Protein AF-A0A809RF98-F1 (afdb_monomer)

Mean predicted aligned error: 3.51 Å

Secondary structure (DSSP, 8-state):
-HHHHHHHHHHHHTTB--HHHHHHHHHHHHHHHHHHHHHHHHHHHHT--HHHHHHHHHHHHHHHHHHHHHHHHS-SPPPHHHHT----S-SS---HHHHHHHHHHHHHSTTSTT-TTHHHHSS-HHHHHHHHHTHHHHHHHHHHHHH-S---HHHHHHHHHHHHHHHHHTTHHHHHHHHHHHHHHHHHHIIIIITTEETTEES-------HHHHHHHHHHH-HHHHHHHHTHHHHHH-TTB-HHHHHHHHHHHHHHHT-

Organism: NCBI:txid2675298

Sequence (259 aa):
MQDNLRNIQSAIKEHYYTQRDAATFYLYALLMPPLIYLLLAISVHYDLAWYWIVLLIGPPLGRWAIATHELFHIPGPHPLWVRALPITFSPFNVGWDEYRAEHLGHHKHTANPQDPEWWRIGGGHLRSFLGCLFVSEGAAYHHLKANGWKLNRWWLYRNILFWSIFYLAGWEFIQFWIGLRTAYAIQDWIFNHYLHYQHKEYGTYRVTLPKWLEWISKIIYGKYTIDATLFHDIHHGNANIAVWNLKTVAQKHDAFKLQ

Nearest PDB structures (foldseek):
  7yth-assembly1_A  TM=2.231E-01  e=2.562E+00  Nostoc flagelliforme CCNUN1
  5glh-assembly1_A  TM=1.380E-01  e=8.506E-01  Homo sapiens

InterPro domains:
  IPR005804 Fatty acid desaturase domain [PF00487] (51-254)

Foldseek 3Di:
DVVVVVVLVVVQVVQFDDPVLLVVLVVLLVPLVVVLVVLLVVCLVVVDFLQVLLVRNLQSVLSNVLSLLLNLLDDDDDDPSSQLSQDQLDLQAATSVLVSVLSVQCLVQPQDPSRLLCQLADDDLVRNLVCLLCVSVSSSVSVCVVPPNDGDPSSVVSNCSLVVCCVVSPPSVVSNSSSNSNSRSVLCSLQRHVQQADPNHGDGHADDDDPVVLVVCCVRNNNQSSQCSRQVVQCSVPVRRRSVCSVVSVVVVVVVVVD

Structure (mmCIF, N/CA/C/O backbone):
data_AF-A0A809RF98-F1
#
_entry.id   AF-A0A809RF98-F1
#
loop_
_atom_site.group_PDB
_atom_site.id
_atom_site.type_symbol
_atom_site.label_atom_id
_atom_site.label_alt_id
_atom_site.label_comp_id
_atom_site.label_asym_id
_atom_site.label_entity_id
_atom_site.label_seq_id
_atom_site.pdbx_PDB_ins_code
_atom_site.Cartn_x
_atom_site.Cartn_y
_atom_site.Cartn_z
_atom_site.occupancy
_atom_site.B_iso_or_equiv
_atom_site.auth_seq_id
_atom_site.auth_comp_id
_atom_site.auth_asym_id
_atom_site.auth_atom_id
_atom_site.pdbx_PDB_model_num
ATOM 1 N N . MET A 1 1 ? -24.331 13.955 28.921 1.00 68.44 1 MET A N 1
ATOM 2 C CA . MET A 1 1 ? -23.893 12.943 27.925 1.00 68.44 1 MET A CA 1
ATOM 3 C C . MET A 1 1 ? -23.787 13.520 26.512 1.00 68.44 1 MET A C 1
ATOM 5 O O . MET A 1 1 ? -22.742 13.359 25.900 1.00 68.44 1 MET A O 1
ATOM 9 N N . GLN A 1 2 ? -24.807 14.222 25.997 1.00 76.81 2 GLN A N 1
ATOM 10 C CA . GLN A 1 2 ? -24.770 14.809 24.643 1.00 76.81 2 GLN A CA 1
ATOM 11 C C . GLN A 1 2 ? -23.677 15.880 24.450 1.00 76.81 2 GLN A C 1
ATOM 13 O O . GLN A 1 2 ? -23.015 15.871 23.414 1.00 76.81 2 GLN A O 1
ATOM 18 N N . ASP A 1 3 ? -23.417 16.733 25.446 1.00 78.88 3 ASP A N 1
ATOM 19 C CA . ASP A 1 3 ? -22.358 17.754 25.346 1.00 78.88 3 ASP A CA 1
ATOM 20 C C . ASP A 1 3 ? -20.950 17.143 25.302 1.00 78.88 3 ASP A C 1
ATOM 22 O O . ASP A 1 3 ? -20.114 17.566 24.507 1.00 78.88 3 ASP A O 1
ATOM 26 N N . ASN A 1 4 ? -20.712 16.065 26.058 1.00 76.56 4 ASN A N 1
ATOM 27 C CA . ASN A 1 4 ? -19.448 15.323 25.997 1.00 76.56 4 ASN A CA 1
ATOM 28 C C . ASN A 1 4 ? -19.228 14.698 24.612 1.00 76.56 4 ASN A C 1
ATOM 30 O O . ASN A 1 4 ? -18.126 14.779 24.076 1.00 76.56 4 ASN A O 1
ATOM 34 N N . LEU A 1 5 ? -20.274 14.135 23.995 1.00 74.69 5 LEU A N 1
ATOM 35 C CA . LEU A 1 5 ? -20.184 13.575 22.642 1.00 74.69 5 LEU A CA 1
ATOM 36 C C . LEU A 1 5 ? -19.878 14.653 21.592 1.00 74.69 5 LEU A C 1
ATOM 38 O O . LEU A 1 5 ? -19.048 14.426 20.712 1.00 74.69 5 LEU A O 1
ATOM 42 N N . ARG A 1 6 ? -20.490 15.840 21.702 1.00 79.31 6 ARG A N 1
ATOM 43 C CA . ARG A 1 6 ? -20.197 16.975 20.810 1.00 79.31 6 ARG A CA 1
ATOM 44 C C . ARG A 1 6 ? -18.757 17.464 20.957 1.00 79.31 6 ARG A C 1
ATOM 46 O O . ARG A 1 6 ? -18.088 17.679 19.948 1.00 79.31 6 ARG A O 1
ATOM 53 N N . ASN A 1 7 ? -18.264 17.574 22.189 1.00 79.12 7 ASN A N 1
ATOM 54 C CA . ASN A 1 7 ? -16.887 17.992 22.458 1.00 79.12 7 ASN A CA 1
ATOM 55 C C . ASN A 1 7 ? -15.869 16.990 21.892 1.00 79.12 7 ASN A C 1
ATOM 57 O O . ASN A 1 7 ? -14.904 17.397 21.247 1.00 79.12 7 ASN A O 1
ATOM 61 N N . ILE A 1 8 ? -16.120 15.685 22.045 1.00 77.38 8 ILE A N 1
ATOM 62 C CA . ILE A 1 8 ? -15.273 14.626 21.471 1.00 77.38 8 ILE A CA 1
ATOM 63 C C . ILE A 1 8 ? -15.266 14.704 19.940 1.00 77.38 8 ILE A C 1
ATOM 65 O O . ILE A 1 8 ? -14.202 14.664 19.325 1.00 77.38 8 ILE A O 1
ATOM 69 N N . GLN A 1 9 ? -16.431 14.871 19.309 1.00 81.88 9 GLN A N 1
ATOM 70 C CA . GLN A 1 9 ? -16.518 14.99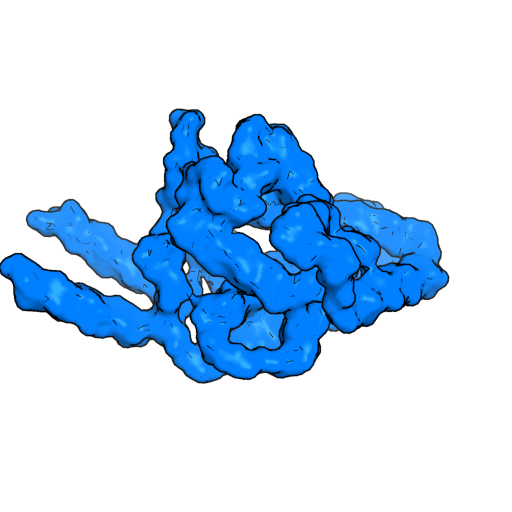7 17.851 1.00 81.88 9 GLN A CA 1
ATOM 71 C C . GLN A 1 9 ? -15.787 16.238 17.326 1.00 81.88 9 GLN A C 1
ATOM 73 O O . GLN A 1 9 ? -15.136 16.159 16.286 1.00 81.88 9 GLN A O 1
ATOM 78 N N . SER A 1 10 ? -15.870 17.370 18.030 1.00 84.31 10 SER A N 1
ATOM 79 C CA . SER A 1 10 ? -15.130 18.581 17.663 1.00 84.31 10 SER A CA 1
ATOM 80 C C . SER A 1 10 ? -13.621 18.365 17.771 1.00 84.31 10 SER A C 1
ATOM 82 O O . SER A 1 10 ? -12.898 18.649 16.821 1.00 84.31 10 SER A O 1
ATOM 84 N N . ALA A 1 11 ? -13.155 17.777 18.876 1.00 83.38 11 ALA A N 1
ATOM 85 C CA . ALA A 1 11 ? -11.738 17.489 19.091 1.00 83.38 11 ALA A CA 1
ATOM 86 C C . ALA A 1 11 ? -11.167 16.488 18.069 1.00 83.38 11 ALA A C 1
ATOM 88 O O . ALA A 1 11 ? -9.994 16.557 17.720 1.00 83.38 11 ALA A O 1
ATOM 89 N N . ILE A 1 12 ? -11.984 15.557 17.565 1.00 88.12 12 ILE A N 1
ATOM 90 C CA . ILE A 1 12 ? -11.577 14.616 16.513 1.00 88.12 12 ILE A CA 1
ATOM 91 C C . ILE A 1 12 ? -11.424 15.317 15.153 1.00 88.12 12 ILE A C 1
ATOM 93 O O . ILE A 1 12 ? -10.511 14.983 14.401 1.00 88.12 12 ILE A O 1
ATOM 97 N N . LYS A 1 13 ? -12.265 16.311 14.835 1.00 90.88 13 LYS A N 1
ATOM 98 C CA . LYS A 1 13 ? -12.193 17.043 13.554 1.00 90.88 13 LYS A CA 1
ATOM 99 C C . LYS A 1 13 ? -10.897 17.832 13.380 1.00 90.88 13 LYS A C 1
ATOM 101 O O . LYS A 1 13 ? -10.441 17.991 12.254 1.00 90.88 13 LYS A O 1
ATOM 106 N N . GLU A 1 14 ? -10.278 18.275 14.472 1.00 92.44 14 GLU A N 1
ATOM 107 C CA . GLU A 1 14 ? -8.956 18.924 14.452 1.00 92.44 14 GLU A CA 1
ATOM 108 C C . GLU A 1 14 ? -7.846 17.999 13.925 1.00 92.44 14 GLU A C 1
ATOM 110 O O . GLU A 1 14 ? -6.773 18.459 13.542 1.00 92.44 14 GLU A O 1
ATOM 115 N N . HIS A 1 15 ? -8.107 16.691 13.892 1.00 94.19 15 HIS A N 1
ATOM 116 C CA . HIS A 1 15 ? -7.175 15.668 13.443 1.00 94.19 15 HIS A CA 1
ATOM 117 C C . HIS A 1 15 ? -7.442 15.169 12.012 1.00 94.19 15 HIS A C 1
ATOM 119 O O . HIS A 1 15 ? -6.776 14.227 11.568 1.00 94.19 15 HIS A O 1
ATOM 125 N N . TYR A 1 16 ? -8.403 15.768 11.299 1.00 95.69 16 TYR A N 1
ATOM 126 C CA . TYR A 1 16 ? -8.756 15.368 9.936 1.00 95.69 16 TYR A CA 1
ATOM 127 C C . TYR A 1 16 ? -7.721 15.797 8.899 1.00 95.69 16 TYR A C 1
ATOM 129 O O . TYR A 1 16 ? -6.940 16.719 9.138 1.00 95.69 16 TYR A O 1
ATOM 137 N N . TYR A 1 17 ? -7.743 15.134 7.738 1.00 94.25 17 TYR A N 1
ATOM 138 C CA . TYR A 1 17 ? -6.872 15.486 6.621 1.00 94.25 17 TYR A CA 1
ATOM 139 C C . TYR A 1 17 ? -6.981 16.959 6.225 1.00 94.25 17 TYR A C 1
ATOM 141 O O . TYR A 1 17 ? -8.068 17.518 6.053 1.00 94.25 17 TYR A O 1
ATOM 149 N N . THR A 1 18 ? -5.825 17.557 5.976 1.00 94.00 18 THR A N 1
ATOM 150 C CA . THR A 1 18 ? -5.665 18.888 5.399 1.00 94.00 18 THR A CA 1
ATOM 151 C C . THR A 1 18 ? -5.000 18.823 4.020 1.00 94.00 18 THR A C 1
ATOM 153 O O . THR A 1 18 ? -4.461 17.800 3.601 1.00 94.00 18 THR A O 1
ATOM 156 N N . GLN A 1 19 ? -4.974 19.942 3.293 1.00 93.12 19 GLN A N 1
ATOM 157 C CA . GLN A 1 19 ? -4.258 20.023 2.009 1.00 93.12 19 GLN A CA 1
ATOM 158 C C . GLN A 1 19 ? -2.736 19.867 2.157 1.00 93.12 19 GLN A C 1
ATOM 160 O O . GLN A 1 19 ? -2.071 19.342 1.261 1.00 93.12 19 GLN A O 1
ATOM 165 N N . ARG A 1 20 ? -2.177 20.271 3.306 1.00 93.19 20 ARG A N 1
ATOM 166 C CA . ARG A 1 20 ? -0.766 20.016 3.634 1.00 93.19 20 ARG A CA 1
ATOM 167 C C . ARG A 1 20 ? -0.482 18.514 3.685 1.00 93.19 20 ARG A C 1
ATOM 169 O O . ARG A 1 20 ? 0.630 18.074 3.381 1.00 93.19 20 ARG A O 1
ATOM 176 N N . ASP A 1 21 ? -1.499 17.738 4.028 1.00 93.75 21 ASP A N 1
ATOM 177 C CA . ASP A 1 21 ? -1.366 16.311 4.230 1.00 93.75 21 ASP A CA 1
ATOM 178 C C . ASP A 1 21 ? -1.284 15.589 2.907 1.00 93.75 21 ASP A C 1
ATOM 180 O O . ASP A 1 21 ? -0.339 14.837 2.663 1.00 93.75 21 ASP A O 1
ATOM 184 N N . ALA A 1 22 ? -2.195 15.955 2.005 1.00 95.69 22 ALA A N 1
ATOM 185 C CA . ALA A 1 22 ? -2.151 15.546 0.615 1.00 95.69 22 ALA A CA 1
ATOM 186 C C . ALA A 1 22 ? -0.774 15.826 -0.002 1.00 95.69 22 ALA A C 1
ATOM 188 O O . ALA A 1 22 ? -0.185 14.929 -0.593 1.00 95.69 22 ALA A O 1
ATOM 189 N N . ALA A 1 23 ? -0.207 17.023 0.201 1.00 96.12 23 ALA A N 1
ATOM 190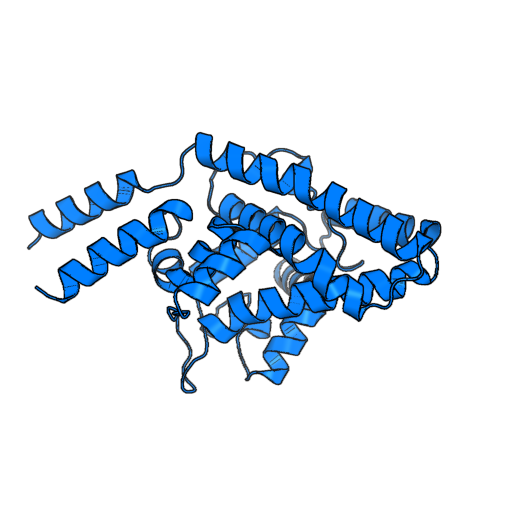 C CA . ALA A 1 23 ? 1.116 17.375 -0.324 1.00 96.12 23 ALA A CA 1
ATOM 191 C C . ALA A 1 23 ? 2.237 16.445 0.176 1.00 96.12 23 ALA A C 1
ATOM 193 O O . ALA A 1 23 ? 3.131 16.079 -0.589 1.00 96.12 23 ALA A O 1
ATOM 194 N N . THR A 1 24 ? 2.172 16.023 1.440 1.00 95.50 24 THR A N 1
ATOM 195 C CA . THR A 1 24 ? 3.150 15.094 2.023 1.00 95.50 24 THR A CA 1
ATOM 196 C C . THR A 1 24 ? 3.029 13.703 1.406 1.00 95.50 24 THR A C 1
ATOM 198 O O . THR A 1 24 ? 4.033 13.115 0.999 1.00 95.50 24 THR A O 1
ATOM 201 N N . PHE A 1 25 ? 1.810 13.177 1.278 1.00 97.31 25 PHE A N 1
ATOM 202 C CA . PHE A 1 25 ? 1.600 11.877 0.640 1.00 97.31 25 PHE A CA 1
ATOM 203 C C . PHE A 1 25 ? 1.893 11.913 -0.854 1.00 97.31 25 PHE A C 1
ATOM 205 O O . PHE A 1 25 ? 2.445 10.953 -1.388 1.00 97.31 25 PHE A O 1
ATOM 212 N N . TYR A 1 26 ? 1.626 13.038 -1.518 1.00 97.62 26 TYR A N 1
ATOM 213 C CA . TYR A 1 26 ? 2.046 13.240 -2.892 1.00 97.62 26 TYR A CA 1
ATOM 214 C C . TYR A 1 26 ? 3.568 13.125 -3.017 1.00 97.62 26 TYR A C 1
ATOM 216 O O . TYR A 1 26 ? 4.065 12.393 -3.868 1.00 97.62 26 TYR A O 1
ATOM 224 N N . LEU A 1 27 ? 4.332 13.760 -2.131 1.00 97.00 27 LEU A N 1
ATOM 225 C CA . LEU A 1 27 ? 5.786 13.639 -2.173 1.00 97.00 27 LEU A CA 1
ATOM 226 C C . LEU A 1 27 ? 6.251 12.173 -2.076 1.00 97.00 27 LEU A C 1
ATOM 228 O O . LEU A 1 27 ? 7.092 11.748 -2.865 1.00 97.00 27 LEU A O 1
ATOM 232 N N . TYR A 1 28 ? 5.680 11.369 -1.175 1.00 96.38 28 TYR A N 1
ATOM 233 C CA . TYR A 1 28 ? 6.022 9.943 -1.092 1.00 96.38 28 TYR A CA 1
ATOM 234 C C . TYR A 1 28 ? 5.590 9.155 -2.330 1.00 96.38 28 TYR A C 1
ATOM 236 O O . TYR A 1 28 ? 6.386 8.388 -2.874 1.00 96.38 28 TYR A O 1
ATOM 244 N N . ALA A 1 29 ? 4.365 9.368 -2.808 1.00 96.50 29 ALA A N 1
ATOM 245 C CA . ALA A 1 29 ? 3.861 8.711 -4.006 1.00 96.50 29 ALA A CA 1
ATOM 246 C C . ALA A 1 29 ? 4.694 9.064 -5.257 1.00 96.50 29 ALA A C 1
ATOM 248 O O . ALA A 1 29 ? 4.767 8.256 -6.181 1.00 96.50 29 ALA A O 1
ATOM 249 N N . LEU A 1 30 ? 5.342 10.236 -5.274 1.00 96.62 30 LEU A N 1
ATOM 250 C CA . LEU A 1 30 ? 6.233 10.685 -6.345 1.00 96.62 30 LEU A CA 1
ATOM 251 C C . LEU A 1 30 ? 7.643 10.097 -6.222 1.00 96.62 30 LEU A C 1
ATOM 253 O O . LEU A 1 30 ? 8.213 9.675 -7.222 1.00 96.62 30 LEU A O 1
ATOM 257 N N . LEU A 1 31 ? 8.222 10.090 -5.016 1.00 97.31 31 LEU A N 1
ATOM 258 C CA . LEU A 1 31 ? 9.631 9.733 -4.802 1.00 97.31 31 LEU A CA 1
ATOM 259 C C . LEU A 1 31 ? 9.883 8.225 -4.712 1.00 97.31 31 LEU A C 1
ATOM 261 O O . LEU A 1 31 ? 10.957 7.760 -5.093 1.00 97.31 31 LEU A O 1
ATOM 265 N N . MET A 1 32 ? 8.930 7.452 -4.186 1.00 97.75 32 MET A N 1
ATOM 266 C CA . MET A 1 32 ? 9.149 6.022 -3.957 1.00 97.75 32 MET A CA 1
ATOM 267 C C . MET A 1 32 ? 9.194 5.187 -5.251 1.00 97.75 32 MET A C 1
ATOM 269 O O . MET A 1 32 ? 10.062 4.320 -5.331 1.00 97.75 32 MET A O 1
ATOM 273 N N . PRO A 1 33 ? 8.362 5.423 -6.290 1.00 97.38 33 PRO A N 1
ATOM 274 C CA . PRO A 1 33 ? 8.454 4.644 -7.527 1.00 97.38 33 PRO A CA 1
ATOM 275 C C . PRO A 1 33 ? 9.800 4.788 -8.261 1.00 97.38 33 PRO A C 1
ATOM 277 O O . PRO A 1 33 ? 10.370 3.758 -8.612 1.00 97.38 33 PRO A O 1
ATOM 280 N N . PRO A 1 34 ? 10.380 5.995 -8.448 1.00 97.88 34 PRO A N 1
ATOM 281 C CA . PRO A 1 34 ? 11.733 6.129 -8.993 1.00 97.88 34 PRO A CA 1
ATOM 282 C C . PRO A 1 34 ? 12.793 5.388 -8.174 1.00 97.88 34 PRO A C 1
ATOM 284 O O . PRO A 1 34 ? 13.669 4.753 -8.751 1.00 97.88 34 PRO A O 1
ATOM 287 N N . LEU A 1 35 ? 12.700 5.416 -6.839 1.00 98.12 35 LEU A N 1
ATOM 288 C CA . LEU A 1 35 ? 13.609 4.665 -5.969 1.00 98.12 35 LEU A CA 1
ATOM 289 C C . LEU A 1 35 ? 13.461 3.147 -6.165 1.00 98.12 35 LEU A C 1
ATOM 291 O O . LEU A 1 35 ? 14.454 2.430 -6.224 1.00 98.12 35 LEU A O 1
ATOM 295 N N . ILE A 1 36 ? 12.233 2.658 -6.322 1.00 98.25 36 ILE A N 1
ATOM 296 C CA . ILE A 1 36 ? 11.952 1.251 -6.618 1.00 98.25 36 ILE A CA 1
ATOM 297 C C . ILE A 1 36 ? 12.525 0.841 -7.982 1.00 98.25 36 ILE A C 1
ATOM 299 O O . ILE A 1 36 ? 13.136 -0.219 -8.095 1.00 98.25 36 ILE A O 1
ATOM 303 N N . TYR A 1 37 ? 12.403 1.689 -9.004 1.00 97.88 37 TYR A N 1
ATOM 304 C CA . TYR A 1 37 ? 13.000 1.423 -10.316 1.00 97.88 37 TYR A CA 1
ATOM 305 C C . TYR A 1 37 ? 14.528 1.561 -10.330 1.00 97.88 37 TYR A C 1
ATOM 307 O O . TYR A 1 37 ? 15.198 0.845 -11.072 1.00 97.88 37 TYR A O 1
ATOM 315 N N . LEU A 1 38 ? 15.106 2.400 -9.469 1.00 98.00 38 LEU A N 1
ATOM 316 C CA . LEU A 1 38 ? 16.548 2.403 -9.227 1.00 98.00 38 LEU A CA 1
ATOM 317 C C . LEU A 1 38 ? 17.004 1.071 -8.611 1.00 98.00 38 LEU A C 1
ATOM 319 O O . LEU A 1 38 ? 18.013 0.518 -9.038 1.00 98.00 38 LEU A O 1
ATOM 323 N N . LEU A 1 39 ? 16.244 0.521 -7.657 1.00 97.75 39 LEU A N 1
ATOM 324 C CA . LEU A 1 39 ? 16.522 -0.804 -7.092 1.00 97.75 39 LEU A CA 1
ATOM 325 C C . LEU A 1 39 ? 16.390 -1.921 -8.136 1.00 97.75 39 LEU A C 1
ATOM 327 O O . LEU A 1 39 ? 17.173 -2.865 -8.088 1.00 97.75 39 LEU A O 1
ATOM 331 N N . LEU A 1 40 ? 15.474 -1.799 -9.105 1.00 97.69 40 LEU A N 1
ATOM 332 C CA . LEU A 1 40 ? 15.444 -2.689 -10.270 1.00 97.69 40 LEU A CA 1
ATOM 333 C C . LEU A 1 40 ? 16.753 -2.593 -11.061 1.00 97.69 40 LEU A C 1
ATOM 335 O O . LEU A 1 40 ? 17.386 -3.617 -11.295 1.00 97.69 40 LEU A O 1
ATOM 339 N N . ALA A 1 41 ? 17.191 -1.388 -11.430 1.00 98.06 41 ALA A N 1
ATOM 340 C CA . ALA A 1 41 ? 18.431 -1.207 -12.188 1.00 98.06 41 ALA A CA 1
ATOM 341 C C . ALA A 1 41 ? 19.651 -1.794 -11.453 1.00 98.06 41 ALA A C 1
ATOM 343 O O . ALA A 1 41 ? 20.476 -2.468 -12.064 1.00 98.06 41 ALA A O 1
ATOM 344 N N . ILE A 1 42 ? 19.724 -1.605 -10.131 1.00 97.81 42 ILE A N 1
ATOM 345 C CA . ILE A 1 42 ? 20.742 -2.223 -9.269 1.00 97.81 42 ILE A CA 1
ATOM 346 C C . ILE A 1 42 ? 20.612 -3.751 -9.294 1.00 97.81 42 ILE A C 1
ATOM 348 O O . ILE A 1 42 ? 21.616 -4.439 -9.448 1.00 97.81 42 ILE A O 1
ATOM 352 N N . SER A 1 43 ? 19.396 -4.292 -9.174 1.00 97.31 43 SER A N 1
ATOM 353 C CA . SER A 1 43 ? 19.182 -5.743 -9.192 1.00 97.31 43 SER A CA 1
ATOM 354 C C . SER A 1 43 ? 19.602 -6.392 -10.506 1.00 97.31 43 SER A C 1
ATOM 356 O O . SER A 1 43 ? 20.199 -7.459 -10.466 1.00 97.31 43 SER A O 1
ATOM 358 N N . VAL A 1 44 ? 19.370 -5.720 -11.638 1.00 97.00 44 VAL A N 1
ATOM 359 C CA . VAL A 1 44 ? 19.816 -6.168 -12.964 1.00 97.00 44 VAL A CA 1
ATOM 360 C C . VAL A 1 44 ? 21.339 -6.089 -13.065 1.00 97.00 44 VAL A C 1
ATOM 362 O O . VAL A 1 44 ? 21.978 -7.030 -13.516 1.00 97.00 44 VAL A O 1
ATOM 365 N N . HIS A 1 45 ? 21.944 -4.986 -12.613 1.00 97.81 45 HIS A N 1
ATOM 366 C CA . HIS A 1 45 ? 23.393 -4.796 -12.705 1.00 97.81 45 HIS A CA 1
ATOM 367 C C . HIS A 1 45 ? 24.196 -5.795 -11.856 1.00 97.81 45 HIS A C 1
ATOM 369 O O . HIS A 1 45 ? 25.283 -6.200 -12.260 1.00 97.81 45 HIS A O 1
ATOM 375 N N . TYR A 1 46 ? 23.673 -6.179 -10.690 1.00 97.56 46 TYR A N 1
ATOM 376 C CA . TYR A 1 46 ? 24.352 -7.064 -9.738 1.00 97.56 46 TYR A CA 1
ATOM 377 C C . TYR A 1 46 ? 23.777 -8.487 -9.673 1.00 97.56 46 TYR A C 1
ATOM 379 O O . TYR A 1 46 ? 24.192 -9.240 -8.796 1.00 97.56 46 TYR A O 1
ATOM 387 N N . ASP A 1 47 ? 22.826 -8.840 -10.544 1.00 96.56 47 ASP A N 1
ATOM 388 C CA . ASP A 1 47 ? 22.104 -10.124 -10.526 1.00 96.56 47 ASP A CA 1
ATOM 389 C C . ASP A 1 47 ? 21.611 -10.504 -9.114 1.00 96.56 47 ASP A C 1
ATOM 391 O O . ASP A 1 47 ? 21.910 -11.559 -8.545 1.00 96.56 47 ASP A O 1
ATOM 395 N N . LEU A 1 48 ? 20.907 -9.567 -8.472 1.00 97.00 48 LEU A N 1
ATOM 396 C CA . LEU A 1 48 ? 20.438 -9.781 -7.107 1.00 97.00 48 LEU A CA 1
ATOM 397 C C . LEU A 1 48 ? 19.342 -10.848 -7.083 1.00 97.00 48 LEU A C 1
ATOM 399 O O . LEU A 1 48 ? 18.288 -10.702 -7.699 1.00 97.00 48 LEU A O 1
ATOM 403 N N . ALA A 1 49 ? 19.541 -11.878 -6.265 1.00 96.94 49 ALA A N 1
ATOM 404 C CA . ALA A 1 49 ? 18.505 -12.867 -6.005 1.00 96.94 49 ALA A CA 1
ATOM 405 C C . ALA A 1 49 ? 17.246 -12.229 -5.382 1.00 96.94 49 ALA A C 1
ATOM 407 O O . ALA A 1 49 ? 17.329 -11.310 -4.559 1.00 96.94 49 ALA A O 1
ATOM 408 N N . TRP A 1 50 ? 16.070 -12.771 -5.717 1.00 96.94 50 TRP A N 1
ATOM 409 C CA . TRP A 1 50 ? 14.764 -12.216 -5.331 1.00 96.94 50 TRP A CA 1
ATOM 410 C C . TRP A 1 50 ? 14.603 -11.935 -3.824 1.00 96.94 50 TRP A C 1
ATOM 412 O O . TRP A 1 50 ? 13.934 -10.974 -3.448 1.00 96.94 50 TRP A O 1
ATOM 422 N N . TYR A 1 51 ? 15.225 -12.721 -2.939 1.00 96.00 51 TYR A N 1
ATOM 423 C CA . TYR A 1 51 ? 15.108 -12.532 -1.488 1.00 96.00 51 TYR A CA 1
ATOM 424 C C . TYR A 1 51 ? 15.840 -11.276 -0.986 1.00 96.00 51 TYR A C 1
ATOM 426 O O . TYR A 1 51 ? 15.375 -10.636 -0.043 1.00 96.00 51 TYR A O 1
ATOM 434 N N . TRP A 1 52 ? 16.934 -10.863 -1.637 1.00 97.56 52 TRP A N 1
ATOM 435 C CA . TRP A 1 52 ? 17.562 -9.567 -1.359 1.00 97.56 52 TRP A CA 1
ATOM 436 C C . TRP A 1 52 ? 16.667 -8.420 -1.809 1.00 97.56 52 TRP A C 1
ATOM 438 O O . TRP A 1 52 ? 16.545 -7.411 -1.116 1.00 97.56 52 TRP A O 1
ATOM 448 N N . ILE A 1 53 ? 15.986 -8.605 -2.940 1.00 96.69 53 ILE A N 1
ATOM 449 C CA . ILE A 1 53 ? 15.052 -7.621 -3.481 1.00 96.69 53 ILE A CA 1
ATOM 450 C C . ILE A 1 53 ? 13.901 -7.398 -2.500 1.00 96.69 53 ILE A C 1
ATOM 452 O O . ILE A 1 53 ? 13.581 -6.244 -2.232 1.00 96.69 53 ILE A O 1
ATOM 456 N N . VAL A 1 54 ? 13.356 -8.454 -1.877 1.00 97.25 54 VAL A N 1
ATOM 457 C CA . VAL A 1 54 ? 12.321 -8.326 -0.829 1.00 97.25 54 VAL A CA 1
ATOM 458 C C . VAL A 1 54 ? 12.761 -7.376 0.290 1.00 97.25 54 VAL A C 1
ATOM 460 O O . VAL A 1 54 ? 12.008 -6.479 0.675 1.00 97.25 54 VAL A O 1
ATOM 463 N N . LEU A 1 55 ? 13.988 -7.545 0.794 1.00 97.06 55 LEU A N 1
ATOM 464 C CA . LEU A 1 55 ? 14.525 -6.737 1.893 1.00 97.06 55 LEU A CA 1
ATOM 465 C C . LEU A 1 55 ? 14.751 -5.276 1.488 1.00 97.06 55 LEU A C 1
ATOM 467 O O . LEU A 1 55 ? 14.424 -4.368 2.252 1.00 97.06 55 LEU A O 1
ATOM 471 N N . LEU A 1 56 ? 15.297 -5.045 0.293 1.00 97.62 56 LEU A N 1
ATOM 472 C CA . LEU A 1 56 ? 15.642 -3.705 -0.186 1.00 97.62 56 LEU A CA 1
ATOM 473 C C . LEU A 1 56 ? 14.411 -2.905 -0.625 1.00 97.62 56 LEU A C 1
ATOM 475 O O . LEU A 1 56 ? 14.332 -1.701 -0.378 1.00 97.62 56 LEU A O 1
ATOM 479 N N . ILE A 1 57 ? 13.443 -3.565 -1.264 1.00 97.75 57 ILE A N 1
ATOM 480 C CA . ILE A 1 57 ? 12.251 -2.918 -1.819 1.00 97.75 57 ILE A CA 1
ATOM 481 C C . ILE A 1 57 ? 11.157 -2.715 -0.777 1.00 97.75 57 ILE A C 1
ATOM 483 O O . ILE A 1 57 ? 10.359 -1.789 -0.911 1.00 97.75 57 ILE A O 1
ATOM 487 N N . GLY A 1 58 ? 11.123 -3.548 0.267 1.00 97.94 58 GLY A N 1
ATOM 488 C CA . GLY A 1 58 ? 10.088 -3.514 1.293 1.00 97.94 58 GLY A CA 1
ATOM 489 C C . GLY A 1 58 ? 9.855 -2.110 1.868 1.00 97.94 58 GLY A C 1
ATOM 490 O O . GLY A 1 58 ? 8.719 -1.631 1.822 1.00 97.94 58 GLY A O 1
ATOM 491 N N . PRO A 1 59 ? 10.898 -1.405 2.341 1.00 98.25 59 PRO A N 1
ATOM 492 C CA . PRO A 1 59 ? 10.749 -0.079 2.933 1.00 98.25 59 PRO A CA 1
ATOM 493 C C . PRO A 1 59 ? 10.174 1.001 1.994 1.00 98.25 59 PRO A C 1
ATOM 495 O O . PRO A 1 59 ? 9.177 1.623 2.377 1.00 98.25 59 PRO A O 1
ATOM 498 N N . PRO A 1 60 ? 10.725 1.265 0.786 1.00 98.50 60 PRO A N 1
ATOM 499 C CA . PRO A 1 60 ? 10.134 2.256 -0.116 1.00 98.50 60 PRO A CA 1
ATOM 500 C C . PRO A 1 60 ? 8.753 1.838 -0.628 1.00 98.50 60 PRO A C 1
ATOM 502 O O . PRO A 1 60 ? 7.881 2.691 -0.797 1.00 98.50 60 PRO A O 1
ATOM 505 N N . LEU A 1 61 ? 8.521 0.536 -0.811 1.00 98.25 61 LEU A N 1
ATOM 506 C CA . LEU A 1 61 ? 7.228 0.004 -1.222 1.00 98.25 61 LEU A CA 1
ATOM 507 C C . LEU A 1 61 ? 6.139 0.262 -0.178 1.00 98.25 61 LEU A C 1
ATOM 509 O O . LEU A 1 61 ? 5.071 0.749 -0.535 1.00 98.25 61 LEU A O 1
ATOM 513 N N . GLY A 1 62 ? 6.424 0.026 1.105 1.00 98.06 62 GLY A N 1
ATOM 514 C CA . GLY A 1 62 ? 5.460 0.279 2.179 1.00 98.06 62 GLY A CA 1
ATOM 515 C C . GLY A 1 62 ? 5.133 1.753 2.343 1.00 98.06 62 GLY A C 1
ATOM 516 O O . GLY A 1 62 ? 3.972 2.119 2.513 1.00 98.06 62 GLY A O 1
ATOM 517 N N . ARG A 1 63 ? 6.139 2.623 2.193 1.00 98.12 63 ARG A N 1
ATOM 518 C CA . ARG A 1 63 ? 5.929 4.079 2.184 1.00 98.12 63 ARG A CA 1
ATOM 519 C C . ARG A 1 63 ? 5.040 4.516 1.025 1.00 98.12 63 ARG A C 1
ATOM 521 O O . ARG A 1 63 ? 4.163 5.352 1.221 1.00 98.12 63 ARG A O 1
ATOM 528 N N . TRP A 1 64 ? 5.258 3.963 -0.169 1.00 98.19 64 TRP A N 1
ATOM 529 C CA . TRP A 1 64 ? 4.418 4.238 -1.332 1.00 98.19 64 TRP A CA 1
ATOM 530 C C . TRP A 1 64 ? 2.986 3.737 -1.139 1.00 98.19 64 TRP A C 1
ATOM 532 O O . TRP A 1 64 ? 2.042 4.482 -1.402 1.00 98.19 64 TRP A O 1
ATOM 542 N N . ALA A 1 65 ? 2.830 2.496 -0.672 1.00 97.69 65 ALA A N 1
ATOM 543 C CA . ALA A 1 65 ? 1.533 1.859 -0.484 1.00 97.69 65 ALA A CA 1
ATOM 544 C C . ALA A 1 65 ? 0.687 2.641 0.525 1.00 97.69 65 ALA A C 1
ATOM 546 O O . ALA A 1 65 ? -0.437 3.015 0.208 1.00 97.69 65 ALA A O 1
ATOM 547 N N . ILE A 1 66 ? 1.261 3.001 1.678 1.00 97.88 66 ILE A N 1
ATOM 548 C CA . ILE A 1 66 ? 0.554 3.788 2.693 1.00 97.88 66 ILE A CA 1
ATOM 549 C C . ILE A 1 66 ? 0.281 5.216 2.218 1.00 97.88 66 ILE A C 1
ATOM 551 O O . ILE A 1 66 ? -0.812 5.722 2.426 1.00 97.88 66 ILE A O 1
ATOM 555 N N . ALA A 1 67 ? 1.207 5.873 1.516 1.00 97.88 67 ALA A N 1
ATOM 556 C CA . ALA A 1 67 ? 0.911 7.191 0.950 1.00 97.88 67 ALA A CA 1
ATOM 557 C C . ALA A 1 67 ? -0.252 7.142 -0.058 1.00 97.88 67 ALA A C 1
ATOM 559 O O . ALA A 1 67 ? -1.110 8.021 -0.056 1.00 97.88 67 ALA A O 1
ATOM 560 N N . THR A 1 68 ? -0.299 6.106 -0.896 1.00 97.56 68 THR A N 1
ATOM 561 C CA . THR A 1 68 ? -1.384 5.877 -1.862 1.00 97.56 68 THR A CA 1
ATOM 562 C C . THR A 1 68 ? -2.709 5.600 -1.146 1.00 97.56 68 THR A C 1
ATOM 564 O O . THR A 1 68 ? -3.718 6.217 -1.481 1.00 97.56 68 THR A O 1
ATOM 567 N N . HIS A 1 69 ? -2.682 4.744 -0.120 1.00 98.00 69 HIS A N 1
ATOM 568 C CA . HIS A 1 69 ? -3.811 4.430 0.760 1.00 98.00 69 HIS A CA 1
ATOM 569 C C . HIS A 1 69 ? -4.408 5.685 1.401 1.00 98.00 69 HIS A C 1
ATOM 571 O O . HIS A 1 69 ? -5.604 5.933 1.291 1.00 98.00 69 HIS A O 1
ATOM 577 N N . GLU A 1 70 ? -3.577 6.527 2.017 1.00 98.00 70 GLU A N 1
ATOM 578 C CA . GLU A 1 70 ? -4.029 7.762 2.668 1.00 98.00 70 GLU A CA 1
ATOM 579 C C . GLU A 1 70 ? -4.637 8.746 1.658 1.00 98.00 70 GLU A C 1
ATOM 581 O O . GLU A 1 70 ? -5.649 9.392 1.926 1.00 98.00 70 GLU A O 1
ATOM 586 N N . LEU A 1 71 ? -4.065 8.829 0.453 1.00 98.00 71 LEU A N 1
ATOM 587 C CA . LEU A 1 71 ? -4.596 9.674 -0.615 1.00 98.00 71 LEU A CA 1
ATOM 588 C C . LEU A 1 71 ? -5.976 9.215 -1.117 1.00 98.00 71 LEU A C 1
ATOM 590 O O . LEU A 1 71 ? -6.719 10.053 -1.623 1.00 98.00 71 LEU A O 1
ATOM 594 N N . PHE A 1 72 ? -6.366 7.945 -0.955 1.00 97.81 72 PHE A N 1
ATOM 595 C CA . PHE A 1 72 ? -7.724 7.499 -1.290 1.00 97.81 72 PHE A CA 1
ATOM 596 C C . PHE A 1 72 ? -8.798 8.163 -0.419 1.00 97.81 72 PHE A C 1
ATOM 598 O O . PHE A 1 72 ? -9.911 8.413 -0.898 1.00 97.81 72 PHE A O 1
ATOM 605 N N . HIS A 1 73 ? -8.460 8.508 0.823 1.00 97.50 73 HIS A N 1
ATOM 606 C CA . HIS A 1 73 ? -9.374 9.160 1.763 1.00 97.50 73 HIS A CA 1
ATOM 607 C C . HIS A 1 73 ? -9.523 10.656 1.531 1.00 97.50 73 HIS A C 1
ATOM 609 O O . HIS A 1 73 ? -10.552 11.238 1.874 1.00 97.50 73 HIS A O 1
ATOM 615 N N . ILE A 1 74 ? -8.531 11.287 0.906 1.00 96.19 74 ILE A N 1
ATOM 616 C CA . ILE A 1 74 ? -8.552 12.725 0.654 1.00 96.19 74 ILE A CA 1
ATOM 617 C C . ILE A 1 74 ? -9.440 13.011 -0.567 1.00 96.19 74 ILE A C 1
ATOM 619 O O . ILE A 1 74 ? -9.151 12.536 -1.664 1.00 96.19 74 ILE A O 1
ATOM 623 N N . PRO A 1 75 ? -10.527 13.790 -0.426 1.00 92.38 75 PRO A N 1
ATOM 624 C CA . PRO A 1 75 ? -11.386 14.120 -1.552 1.00 92.38 75 PRO A CA 1
ATOM 625 C C . PRO A 1 75 ? -10.727 15.151 -2.477 1.00 92.38 75 PRO A C 1
ATOM 627 O O . PRO A 1 75 ? -10.003 16.044 -2.035 1.00 92.38 75 PRO A O 1
ATOM 630 N N . GLY A 1 76 ? -11.070 15.083 -3.763 1.00 91.19 76 GLY A N 1
ATOM 631 C CA . GLY A 1 76 ? -10.699 16.088 -4.757 1.00 91.19 76 GLY A CA 1
ATOM 632 C C . GLY A 1 76 ? -9.861 15.534 -5.910 1.00 91.19 76 GLY A C 1
ATOM 633 O O . GLY A 1 76 ? -9.653 14.325 -6.022 1.00 91.19 76 GLY A O 1
ATOM 634 N N . PRO A 1 77 ? -9.421 16.409 -6.829 1.00 93.12 77 PRO A N 1
ATOM 635 C CA . PRO A 1 77 ? -8.565 16.003 -7.930 1.00 93.12 77 PRO A CA 1
ATOM 636 C C . PRO A 1 77 ? -7.156 15.675 -7.424 1.00 93.12 77 PRO A C 1
ATOM 638 O O . PRO A 1 77 ? -6.533 16.469 -6.721 1.00 93.12 77 PRO A O 1
ATOM 641 N N . HIS A 1 78 ? -6.625 14.531 -7.853 1.00 95.62 78 HIS A N 1
ATOM 642 C CA . HIS A 1 78 ? -5.239 14.142 -7.596 1.00 95.62 78 HIS A CA 1
ATOM 643 C C . HIS A 1 78 ? -4.365 14.341 -8.844 1.00 95.62 78 HIS A C 1
ATOM 645 O O . HIS A 1 78 ? -4.864 14.202 -9.970 1.00 95.62 78 HIS A O 1
ATOM 651 N N . PRO A 1 79 ? -3.056 14.617 -8.675 1.00 95.81 79 PRO A N 1
ATOM 652 C CA . PRO A 1 79 ? -2.114 14.708 -9.784 1.00 95.81 79 PRO A CA 1
ATOM 653 C C . PRO A 1 79 ? -2.134 13.465 -10.681 1.00 95.81 79 PRO A C 1
ATOM 655 O O . PRO A 1 79 ? -2.287 12.338 -10.209 1.00 95.81 79 PRO A O 1
ATOM 658 N N . LEU A 1 80 ? -1.923 13.654 -11.987 1.00 94.19 80 LEU A N 1
ATOM 659 C CA . LEU A 1 80 ? -1.960 12.554 -12.960 1.00 94.19 80 LEU A CA 1
ATOM 660 C C . LEU A 1 80 ? -0.974 11.428 -12.630 1.00 94.19 80 LEU A C 1
ATOM 662 O O . LEU A 1 80 ? -1.314 10.265 -12.803 1.00 94.19 80 LEU A O 1
ATOM 666 N N . TRP A 1 81 ? 0.215 11.758 -12.127 1.00 92.31 81 TRP A N 1
ATOM 667 C CA . TRP A 1 81 ? 1.241 10.771 -11.793 1.00 92.31 81 TRP A CA 1
ATOM 668 C C . TRP A 1 81 ? 0.878 9.921 -10.559 1.00 92.31 81 TRP A C 1
ATOM 670 O O . TRP A 1 81 ? 1.275 8.763 -10.495 1.00 92.31 81 TRP A O 1
ATOM 680 N N . VAL A 1 82 ? 0.060 10.438 -9.629 1.00 93.88 82 VAL A N 1
ATOM 681 C CA . VAL A 1 82 ? -0.537 9.638 -8.540 1.00 93.88 82 VAL A CA 1
ATOM 682 C C . VAL A 1 82 ? -1.531 8.653 -9.139 1.00 93.88 82 VAL A C 1
ATOM 684 O O . VAL A 1 82 ? -1.460 7.449 -8.903 1.00 93.88 82 VAL A O 1
ATOM 687 N N . ARG A 1 83 ? -2.436 9.172 -9.979 1.00 93.81 83 ARG A N 1
ATOM 688 C CA . ARG A 1 83 ? -3.505 8.383 -10.602 1.00 93.81 83 ARG A CA 1
ATOM 689 C C . ARG A 1 83 ? -2.982 7.301 -11.548 1.00 93.81 83 ARG A C 1
ATOM 691 O O . ARG A 1 83 ? -3.668 6.309 -11.783 1.00 93.81 83 ARG A O 1
ATOM 698 N N . ALA A 1 84 ? -1.778 7.499 -12.079 1.00 91.81 84 ALA A N 1
ATOM 699 C CA . ALA A 1 84 ? -1.096 6.548 -12.939 1.00 91.81 84 ALA A CA 1
ATOM 700 C C . ALA A 1 84 ? -0.677 5.266 -12.204 1.00 91.81 84 ALA A C 1
ATOM 702 O O . ALA A 1 84 ? -0.556 4.236 -12.864 1.00 91.81 84 ALA A O 1
ATOM 703 N N . LEU A 1 85 ? -0.481 5.323 -10.874 1.00 93.81 85 LEU A N 1
ATOM 704 C CA . LEU A 1 85 ? 0.020 4.220 -10.042 1.00 93.81 85 LEU A CA 1
ATOM 705 C C . LEU A 1 85 ? 1.211 3.512 -10.716 1.00 93.81 85 LEU A C 1
ATOM 707 O O . LEU A 1 85 ? 1.074 2.388 -11.200 1.00 93.81 85 LEU A O 1
ATOM 711 N N . PRO A 1 86 ? 2.373 4.182 -10.815 1.00 93.38 86 PRO A N 1
ATOM 712 C CA . PRO A 1 86 ? 3.433 3.794 -11.741 1.00 93.38 86 PRO A CA 1
ATOM 713 C C . PRO A 1 86 ? 4.155 2.494 -11.373 1.00 93.38 86 PRO A C 1
ATOM 715 O O . PRO A 1 86 ? 4.975 2.046 -12.163 1.00 93.38 86 PRO A O 1
ATOM 718 N N . ILE A 1 87 ? 3.898 1.886 -10.211 1.00 94.38 87 ILE A N 1
ATOM 719 C CA . ILE A 1 87 ? 4.487 0.594 -9.837 1.00 94.38 87 ILE A CA 1
ATOM 720 C C . ILE A 1 87 ? 3.682 -0.530 -10.488 1.00 94.38 87 ILE A C 1
ATOM 722 O O . ILE A 1 87 ? 2.478 -0.661 -10.276 1.00 94.38 87 ILE A O 1
ATOM 726 N N . THR A 1 88 ? 4.357 -1.356 -11.284 1.00 90.69 88 THR A N 1
ATOM 727 C CA . THR A 1 88 ? 3.714 -2.398 -12.088 1.00 90.69 88 THR A CA 1
ATOM 728 C C . THR A 1 88 ? 3.888 -3.780 -11.456 1.00 90.69 88 THR A C 1
ATOM 730 O O . THR A 1 88 ? 4.819 -4.521 -11.748 1.00 90.69 88 THR A O 1
ATOM 733 N N . PHE A 1 89 ? 2.957 -4.167 -10.582 1.00 93.94 89 PHE A N 1
ATOM 734 C CA . PHE A 1 89 ? 2.980 -5.497 -9.949 1.00 93.94 89 PHE A CA 1
ATOM 735 C C . PHE A 1 89 ? 2.569 -6.638 -10.891 1.00 93.94 89 PHE A C 1
ATOM 737 O O . PHE A 1 89 ? 2.832 -7.805 -10.609 1.00 93.94 89 PHE A O 1
ATOM 744 N N . SER A 1 90 ? 1.884 -6.325 -11.992 1.00 94.81 90 SER A N 1
ATOM 745 C CA . SER A 1 90 ? 1.239 -7.286 -12.892 1.00 94.81 90 SER A CA 1
ATOM 746 C C . SER A 1 90 ? 0.878 -6.625 -14.230 1.00 94.81 90 SER A C 1
ATOM 748 O O . SER A 1 90 ? 0.636 -5.412 -14.255 1.00 94.81 90 SER A O 1
ATOM 750 N N . PRO A 1 91 ? 0.735 -7.378 -15.334 1.00 93.12 91 PRO A N 1
ATOM 751 C CA . PRO A 1 91 ? 0.012 -6.884 -16.508 1.00 93.12 91 PRO A CA 1
ATOM 752 C C . PRO A 1 91 ? -1.488 -6.647 -16.220 1.00 93.12 91 PRO A C 1
ATOM 754 O O . PRO A 1 91 ? -2.148 -5.858 -16.890 1.00 93.12 91 PRO A O 1
ATOM 757 N N . PHE A 1 92 ? -2.063 -7.255 -15.183 1.00 91.12 92 PHE A N 1
ATOM 758 C CA . PHE A 1 92 ? -3.467 -7.066 -14.815 1.00 91.12 92 PHE A CA 1
ATOM 759 C C . PHE A 1 92 ? -3.585 -6.103 -13.633 1.00 91.12 92 PHE A C 1
ATOM 761 O O . PHE A 1 92 ? -3.676 -6.536 -12.497 1.00 91.12 92 PHE A O 1
ATOM 768 N N . ASN A 1 93 ? -3.561 -4.791 -13.890 1.00 88.00 93 ASN A N 1
ATOM 769 C CA . ASN A 1 93 ? -3.682 -3.760 -12.849 1.00 88.00 93 ASN A CA 1
ATOM 770 C C . ASN A 1 93 ? -4.859 -2.808 -13.102 1.00 88.00 93 ASN A C 1
ATOM 772 O O . ASN A 1 93 ? -4.940 -2.184 -14.167 1.00 88.00 93 ASN A O 1
ATOM 776 N N . VAL A 1 94 ? -5.724 -2.628 -12.101 1.00 90.25 94 VAL A N 1
ATOM 777 C CA . VAL A 1 94 ? -6.823 -1.641 -12.130 1.00 90.25 94 VAL A CA 1
ATOM 778 C C . VAL A 1 94 ? -6.339 -0.242 -11.778 1.00 90.25 94 VAL A C 1
ATOM 780 O O . VAL A 1 94 ? -5.268 -0.072 -11.205 1.00 90.25 94 VAL A O 1
ATOM 783 N N . GLY A 1 95 ? -7.026 0.796 -12.258 1.00 90.31 95 GLY A N 1
ATOM 784 C CA . GLY A 1 95 ? -6.626 2.199 -12.092 1.00 90.31 95 GLY A CA 1
ATOM 785 C C . GLY A 1 95 ? -6.800 2.716 -10.671 1.00 90.31 95 GLY A C 1
ATOM 786 O O . GLY A 1 95 ? -7.305 2.032 -9.786 1.00 90.31 95 GLY A O 1
ATOM 787 N N . TRP A 1 96 ? -6.365 3.958 -10.474 1.00 93.88 96 TRP A N 1
ATOM 788 C CA . TRP A 1 96 ? -6.574 4.694 -9.230 1.00 93.88 96 TRP A CA 1
ATOM 789 C C . TRP A 1 96 ? -8.033 4.704 -8.787 1.00 93.88 96 TRP A C 1
ATOM 791 O O . TRP A 1 96 ? -8.317 4.460 -7.621 1.00 93.88 96 TRP A O 1
ATOM 801 N N . ASP A 1 97 ? -8.950 4.993 -9.711 1.00 93.06 97 ASP A N 1
ATOM 802 C CA . ASP A 1 97 ? -10.366 5.154 -9.386 1.00 93.06 97 ASP A CA 1
ATOM 803 C C . ASP A 1 97 ? -10.973 3.821 -8.914 1.00 93.06 97 ASP A C 1
ATOM 805 O O . ASP A 1 97 ? -11.777 3.801 -7.984 1.00 93.06 97 ASP A O 1
ATOM 809 N N . GLU A 1 98 ? -10.533 2.704 -9.495 1.00 93.25 98 GLU A N 1
ATOM 810 C CA . GLU A 1 98 ? -10.960 1.361 -9.112 1.00 93.25 98 GLU A CA 1
ATOM 811 C C . GLU A 1 98 ? -10.382 0.925 -7.764 1.00 93.25 98 GLU A C 1
ATOM 813 O O . GLU A 1 98 ? -11.154 0.504 -6.907 1.00 93.25 98 GLU A O 1
ATOM 818 N N . TYR A 1 99 ? -9.071 1.088 -7.537 1.00 94.50 99 TYR A N 1
ATOM 819 C CA . TYR A 1 99 ? -8.469 0.788 -6.229 1.00 94.50 99 TYR A CA 1
ATOM 820 C C . TYR A 1 99 ? -9.055 1.666 -5.122 1.00 94.50 99 TYR A C 1
ATOM 822 O O . TYR A 1 99 ? -9.335 1.183 -4.031 1.00 94.50 99 TYR A O 1
ATOM 830 N N . ARG A 1 100 ? -9.313 2.947 -5.408 1.00 96.06 100 ARG A N 1
ATOM 831 C CA . ARG A 1 100 ? -9.981 3.847 -4.466 1.00 96.06 100 ARG A CA 1
ATOM 832 C C . ARG A 1 100 ? -11.392 3.366 -4.138 1.00 96.06 100 ARG A C 1
ATOM 834 O O . ARG A 1 100 ? -11.802 3.433 -2.985 1.00 96.06 100 ARG A O 1
ATOM 841 N N . ALA A 1 101 ? -12.152 2.920 -5.136 1.00 95.50 101 ALA A N 1
ATOM 842 C CA . ALA A 1 101 ? -13.500 2.402 -4.921 1.00 95.50 101 ALA A CA 1
ATOM 843 C C . ALA A 1 101 ? -13.492 1.099 -4.106 1.00 95.50 101 ALA A C 1
ATOM 845 O O . ALA A 1 101 ? -14.322 0.950 -3.210 1.00 95.50 101 ALA A O 1
ATOM 846 N N . GLU A 1 102 ? -12.553 0.194 -4.393 1.00 95.56 102 GLU A N 1
ATOM 847 C CA . GLU A 1 102 ? -12.336 -1.043 -3.636 1.00 95.56 102 GLU A CA 1
ATOM 848 C C . GLU A 1 102 ? -12.013 -0.728 -2.169 1.00 95.56 102 GLU A C 1
ATOM 850 O O . GLU A 1 102 ? -12.752 -1.138 -1.277 1.00 95.56 102 GLU A O 1
ATOM 855 N N . HIS A 1 103 ? -11.029 0.140 -1.938 1.00 97.88 103 HIS A N 1
ATOM 856 C CA . HIS A 1 103 ? -10.604 0.581 -0.610 1.00 97.88 103 HIS A CA 1
ATOM 857 C C . HIS A 1 103 ? -11.720 1.263 0.202 1.00 97.88 103 HIS A C 1
ATOM 859 O O . HIS A 1 103 ? -11.966 0.950 1.368 1.00 97.88 103 HIS A O 1
ATOM 865 N N . LEU A 1 104 ? -12.474 2.184 -0.406 1.00 97.62 104 LEU A N 1
ATOM 866 C CA . LEU A 1 104 ? -13.611 2.819 0.274 1.00 97.62 104 LEU A CA 1
ATOM 867 C C . LEU A 1 104 ? -14.748 1.821 0.551 1.00 97.62 104 LEU A C 1
ATOM 869 O O . LEU A 1 104 ? -15.455 1.945 1.554 1.00 97.62 104 LEU A O 1
ATOM 873 N N . GLY A 1 105 ? -14.923 0.824 -0.319 1.00 97.44 105 GLY A N 1
ATOM 874 C CA . GLY A 1 105 ? -15.825 -0.298 -0.082 1.00 97.44 105 GLY A CA 1
ATOM 875 C C . GLY A 1 105 ? -15.374 -1.159 1.100 1.00 97.44 105 GLY A C 1
ATOM 876 O O . GLY A 1 105 ? -16.211 -1.509 1.934 1.00 97.44 105 GLY A O 1
ATOM 877 N N . HIS A 1 106 ? -14.070 -1.410 1.224 1.00 97.75 106 HIS A N 1
ATOM 878 C CA . HIS A 1 106 ? -13.461 -2.090 2.366 1.00 97.75 106 HIS A CA 1
ATOM 879 C C . HIS A 1 106 ? -13.731 -1.342 3.675 1.00 97.75 106 HIS A C 1
ATOM 881 O O . HIS A 1 106 ? -14.203 -1.939 4.636 1.00 97.75 106 HIS A O 1
ATOM 887 N N . HIS A 1 107 ? -13.585 -0.015 3.721 1.00 97.75 107 HIS A N 1
ATOM 888 C CA . HIS A 1 107 ? -13.963 0.769 4.908 1.00 97.75 107 HIS A CA 1
ATOM 889 C C . HIS A 1 107 ? -15.448 0.674 5.275 1.00 97.75 107 HIS A C 1
ATOM 891 O O . HIS A 1 107 ? -15.810 0.729 6.449 1.00 97.75 107 HIS A O 1
ATOM 897 N N . LYS A 1 108 ? -16.326 0.540 4.278 1.00 97.44 108 LYS A N 1
ATOM 898 C CA . LYS A 1 108 ? -17.770 0.425 4.501 1.00 97.44 108 LYS A CA 1
ATOM 899 C C . LYS A 1 108 ? -18.177 -0.965 4.994 1.00 97.44 108 LYS A C 1
ATOM 901 O O . LYS A 1 108 ? -19.118 -1.087 5.776 1.00 97.44 108 LYS A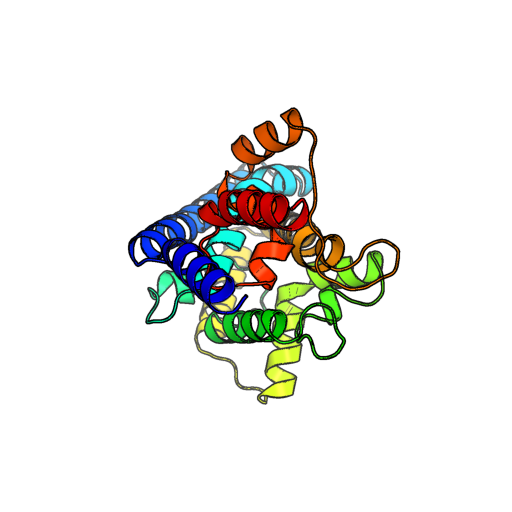 O 1
ATOM 906 N N . HIS A 1 109 ? -17.504 -2.002 4.508 1.00 97.19 109 HIS A N 1
ATOM 907 C CA . HIS A 1 109 ? -17.844 -3.401 4.746 1.00 97.19 109 HIS A CA 1
ATOM 908 C C . HIS A 1 109 ? -16.694 -4.163 5.409 1.00 97.19 109 HIS A C 1
ATOM 910 O O . HIS A 1 109 ? -16.532 -5.352 5.173 1.00 97.19 109 HIS A O 1
ATOM 916 N N . THR A 1 110 ? -15.923 -3.490 6.264 1.00 95.19 110 THR A N 1
ATOM 917 C CA . THR A 1 110 ? -14.674 -4.024 6.812 1.00 95.19 110 THR A CA 1
ATOM 918 C C . THR A 1 110 ? -14.864 -5.392 7.456 1.00 95.19 110 THR A C 1
ATOM 920 O O . THR A 1 110 ? -15.764 -5.580 8.281 1.00 95.19 110 THR A O 1
ATOM 923 N N . ALA A 1 111 ? -13.983 -6.327 7.093 1.00 92.88 111 ALA A N 1
ATOM 924 C CA . ALA A 1 111 ? -13.853 -7.640 7.721 1.00 92.88 111 ALA A CA 1
ATOM 925 C C . ALA A 1 111 ? -15.146 -8.481 7.714 1.00 92.88 111 ALA A C 1
ATOM 927 O O . ALA A 1 111 ? -15.390 -9.283 8.618 1.00 92.88 111 ALA A O 1
ATOM 928 N N . ASN A 1 112 ? -15.975 -8.335 6.677 1.00 95.50 112 ASN A N 1
ATOM 929 C CA . ASN A 1 112 ? -17.140 -9.189 6.455 1.00 95.50 112 ASN A CA 1
ATOM 930 C C . ASN A 1 112 ? -17.252 -9.634 4.983 1.00 95.50 112 ASN A C 1
ATOM 932 O O . ASN A 1 112 ? -16.556 -9.109 4.120 1.00 95.50 112 ASN A O 1
ATOM 936 N N . PRO A 1 113 ? -18.126 -10.600 4.648 1.00 96.75 113 PRO A N 1
ATOM 937 C CA . PRO A 1 113 ? -18.225 -11.112 3.280 1.00 96.75 113 PRO A CA 1
ATOM 938 C C . PRO A 1 113 ? -18.699 -10.106 2.218 1.00 96.75 113 PRO A C 1
ATOM 940 O O . PRO A 1 113 ? -18.639 -10.428 1.033 1.00 96.75 113 PRO A O 1
ATOM 943 N N . GLN A 1 114 ? -19.216 -8.935 2.609 1.00 97.06 114 GLN A N 1
ATOM 944 C CA . GLN A 1 114 ? -19.560 -7.847 1.686 1.00 97.06 114 GLN A CA 1
ATOM 945 C C . GLN A 1 114 ? -18.362 -6.934 1.379 1.00 97.06 114 GLN A C 1
ATOM 947 O O . GLN A 1 114 ? -18.471 -6.077 0.501 1.00 97.06 114 GLN A O 1
ATOM 952 N N . ASP A 1 115 ? -17.239 -7.112 2.078 1.00 97.31 115 ASP A N 1
ATOM 953 C CA . ASP A 1 115 ? -15.974 -6.449 1.791 1.00 97.31 115 ASP A CA 1
ATOM 954 C C . ASP A 1 115 ? -15.515 -6.794 0.363 1.00 97.31 115 ASP A C 1
ATOM 956 O O . ASP A 1 115 ? -15.352 -7.982 0.049 1.00 97.31 115 ASP A O 1
ATOM 960 N N . PRO A 1 116 ? -15.298 -5.812 -0.534 1.00 96.12 116 PRO A N 1
ATOM 961 C CA . PRO A 1 116 ? -14.782 -6.108 -1.869 1.00 96.12 116 PRO A CA 1
ATOM 962 C C . PRO A 1 116 ? -13.388 -6.758 -1.828 1.00 96.12 116 PRO A C 1
ATOM 964 O O . PRO A 1 116 ? -13.018 -7.453 -2.774 1.00 96.12 116 PRO A O 1
ATOM 967 N N . GLU A 1 117 ? -12.669 -6.620 -0.712 1.00 96.75 117 GLU A N 1
ATOM 968 C CA . GLU A 1 117 ? -11.344 -7.187 -0.465 1.00 96.75 117 GLU A CA 1
ATOM 969 C C . GLU A 1 117 ? -11.412 -8.500 0.334 1.00 96.75 117 GLU A C 1
ATOM 971 O O . GLU A 1 117 ? -10.389 -9.082 0.705 1.00 96.75 117 GLU A O 1
ATOM 976 N N . TRP A 1 118 ? -12.614 -9.050 0.559 1.00 96.88 118 TRP A N 1
ATOM 977 C CA . TRP A 1 118 ? -12.805 -10.271 1.348 1.00 96.88 118 TRP A CA 1
ATOM 978 C C . TRP A 1 118 ? -11.966 -11.459 0.860 1.00 96.88 118 TRP A C 1
ATOM 980 O O . TRP A 1 118 ? -11.591 -12.326 1.642 1.00 96.88 118 TRP A O 1
ATOM 990 N N . TRP A 1 119 ? -11.633 -11.527 -0.427 1.00 94.88 119 TRP A N 1
ATOM 991 C CA . TRP A 1 119 ? -10.823 -12.605 -0.998 1.00 94.88 119 TRP A CA 1
ATOM 992 C C . TRP A 1 119 ? -9.355 -12.592 -0.538 1.00 94.88 119 TRP A C 1
ATOM 994 O O . TRP A 1 119 ? -8.726 -13.652 -0.568 1.00 94.88 119 TRP A O 1
ATOM 1004 N N . ARG A 1 120 ? -8.830 -11.446 -0.079 1.00 95.88 120 ARG A N 1
ATOM 1005 C CA . ARG A 1 120 ? -7.496 -11.318 0.537 1.00 95.88 120 ARG A CA 1
ATOM 1006 C C . ARG A 1 120 ? -7.531 -11.204 2.066 1.00 95.88 120 ARG A C 1
ATOM 1008 O O . ARG A 1 120 ? -6.497 -11.345 2.705 1.00 95.88 120 ARG A O 1
ATOM 1015 N N . ILE A 1 121 ? -8.714 -11.035 2.663 1.00 96.94 121 ILE A N 1
ATOM 1016 C CA . ILE A 1 121 ? -8.918 -10.992 4.124 1.00 96.94 121 ILE A CA 1
ATOM 1017 C C . ILE A 1 121 ? -9.398 -12.347 4.667 1.00 96.94 121 ILE A C 1
ATOM 1019 O O . ILE A 1 121 ? -8.917 -12.832 5.688 1.00 96.94 121 ILE A O 1
ATOM 1023 N N . GLY A 1 122 ? -10.365 -12.975 4.008 1.00 95.88 122 GLY A N 1
ATOM 1024 C CA . GLY A 1 122 ? -11.086 -14.149 4.486 1.00 95.88 122 GLY A CA 1
ATOM 1025 C C . GLY A 1 122 ? -10.455 -15.494 4.121 1.00 95.88 122 GLY A C 1
ATOM 1026 O O . GLY A 1 122 ? -9.697 -15.641 3.164 1.00 95.88 122 GLY A O 1
ATOM 1027 N N . GLY A 1 123 ? -10.853 -16.532 4.858 1.00 94.50 123 GLY A N 1
ATOM 1028 C CA . GLY A 1 123 ? -10.572 -17.932 4.522 1.00 94.50 123 GLY A CA 1
ATOM 1029 C C . GLY A 1 123 ? -9.252 -18.499 5.057 1.00 94.50 123 GLY A C 1
ATOM 1030 O O . GLY A 1 123 ? -8.804 -19.537 4.572 1.00 94.50 123 GLY A O 1
ATOM 1031 N N . GLY A 1 124 ? -8.673 -17.860 6.077 1.00 95.62 124 GLY A N 1
ATOM 1032 C CA . GLY A 1 124 ? -7.486 -18.330 6.800 1.00 95.62 124 GLY A CA 1
ATOM 1033 C C . GLY A 1 124 ? -6.157 -17.872 6.192 1.00 95.62 124 GLY A C 1
ATOM 1034 O O . GLY A 1 124 ? -6.101 -17.442 5.044 1.00 95.62 124 GLY A O 1
ATOM 1035 N N . HIS A 1 125 ? -5.080 -17.996 6.975 1.00 97.12 125 HIS A N 1
ATOM 1036 C CA . HIS A 1 125 ? -3.773 -17.382 6.700 1.00 97.12 125 HIS A CA 1
ATOM 1037 C C . HIS A 1 125 ? -3.178 -17.702 5.322 1.00 97.12 125 HIS A C 1
ATOM 1039 O O . HIS A 1 125 ? -2.676 -16.808 4.649 1.00 97.12 125 HIS A O 1
ATOM 1045 N N . LEU A 1 126 ? -3.223 -18.967 4.888 1.00 97.25 126 LEU A N 1
ATOM 1046 C CA . LEU A 1 126 ? -2.639 -19.363 3.603 1.00 97.25 126 LEU A CA 1
ATOM 1047 C C . LEU A 1 126 ? -3.439 -18.801 2.424 1.00 97.25 126 LEU A C 1
ATOM 1049 O O . LEU A 1 126 ? -2.859 -18.286 1.472 1.00 97.25 126 LEU A O 1
ATOM 1053 N N . ARG A 1 127 ? -4.773 -18.886 2.487 1.00 97.06 127 ARG A N 1
ATOM 1054 C CA . ARG A 1 127 ? -5.641 -18.383 1.421 1.00 97.06 127 ARG A CA 1
ATOM 1055 C C . ARG A 1 127 ? -5.536 -16.867 1.296 1.00 97.06 127 ARG A C 1
ATOM 1057 O O . ARG A 1 127 ? -5.421 -16.382 0.176 1.00 97.06 127 ARG A O 1
ATOM 1064 N N . SER A 1 128 ? -5.543 -16.144 2.415 1.00 97.62 128 SER A N 1
ATOM 1065 C CA . SER A 1 128 ? -5.372 -14.690 2.409 1.00 97.62 128 SER A CA 1
ATOM 1066 C C . SER A 1 128 ? -4.009 -14.285 1.859 1.00 97.62 128 SER A C 1
ATOM 1068 O O . SER A 1 128 ? -3.944 -13.404 1.011 1.00 97.62 128 SER A O 1
ATOM 1070 N N . PHE A 1 129 ? -2.930 -14.977 2.244 1.00 97.94 129 PHE A N 1
ATOM 1071 C CA . PHE A 1 129 ? -1.591 -14.701 1.716 1.00 97.94 129 PHE A CA 1
ATOM 1072 C C . PHE A 1 129 ? -1.499 -14.925 0.201 1.00 97.94 129 PHE A C 1
ATOM 1074 O O . PHE A 1 129 ? -0.939 -14.095 -0.514 1.00 97.94 129 PHE A O 1
ATOM 1081 N N . LEU A 1 130 ? -2.097 -16.008 -0.311 1.00 97.50 130 LEU A N 1
ATOM 1082 C CA . LEU A 1 130 ? -2.218 -16.224 -1.755 1.00 97.50 130 LEU A CA 1
ATOM 1083 C C . LEU A 1 130 ? -3.050 -15.118 -2.420 1.00 97.50 130 LEU A C 1
ATOM 1085 O O . LEU A 1 130 ? -2.682 -14.655 -3.493 1.00 97.50 130 LEU A O 1
ATOM 1089 N N . GLY A 1 131 ? -4.121 -14.646 -1.775 1.00 97.31 131 GLY A N 1
ATOM 1090 C CA . GLY A 1 131 ? -4.865 -13.464 -2.217 1.00 97.31 131 GLY A CA 1
ATOM 1091 C C . GLY A 1 131 ? -3.954 -12.242 -2.366 1.00 97.31 131 GLY A C 1
ATOM 1092 O O . GLY A 1 131 ? -3.848 -11.686 -3.454 1.00 97.31 131 GLY A O 1
ATOM 1093 N N . CYS A 1 132 ? -3.209 -11.884 -1.322 1.00 97.75 132 CYS A N 1
ATOM 1094 C CA . CYS A 1 132 ? -2.262 -10.764 -1.340 1.00 97.75 132 CYS A CA 1
ATOM 1095 C C . CYS A 1 132 ? -1.165 -10.916 -2.411 1.00 97.75 132 CYS A C 1
ATOM 1097 O O . CYS A 1 132 ? -0.744 -9.933 -3.020 1.00 97.75 132 CYS A O 1
ATOM 1099 N N . LEU A 1 133 ? -0.725 -12.147 -2.704 1.00 97.50 133 LEU A N 1
ATOM 1100 C CA . LEU A 1 133 ? 0.206 -12.418 -3.804 1.00 97.50 133 LEU A CA 1
ATOM 1101 C C . LEU A 1 133 ? -0.377 -12.094 -5.175 1.00 97.50 133 LEU A C 1
ATOM 1103 O O . LEU A 1 133 ? 0.396 -11.720 -6.052 1.00 97.50 133 LEU A O 1
ATOM 1107 N N . PHE A 1 134 ? -1.691 -12.230 -5.367 1.00 97.00 134 PHE A N 1
ATOM 1108 C CA . PHE A 1 134 ? -2.418 -11.976 -6.619 1.00 97.00 134 PHE A CA 1
ATOM 1109 C C . PHE A 1 134 ? -3.303 -10.737 -6.534 1.00 97.00 134 PHE A C 1
ATOM 1111 O O . PHE A 1 134 ? -4.385 -10.689 -7.119 1.00 97.00 134 PHE A O 1
ATOM 1118 N N . VAL A 1 135 ? -2.848 -9.728 -5.789 1.00 95.88 135 VAL A N 1
ATOM 1119 C CA . VAL A 1 135 ? -3.690 -8.586 -5.450 1.00 95.88 135 VAL A CA 1
ATOM 1120 C C . VAL A 1 135 ? -4.187 -7.813 -6.680 1.00 95.88 135 VAL A C 1
ATOM 1122 O O . VAL A 1 135 ? -5.359 -7.464 -6.793 1.00 95.88 135 VAL A O 1
ATOM 1125 N N . SER A 1 136 ? -3.294 -7.588 -7.642 1.00 94.81 136 SER A N 1
ATOM 1126 C CA . SER A 1 136 ? -3.576 -6.873 -8.883 1.00 94.81 136 SER A CA 1
ATOM 1127 C C . SER A 1 136 ? -4.546 -7.645 -9.772 1.00 94.81 136 SER A C 1
ATOM 1129 O O . SER A 1 136 ? -5.530 -7.084 -10.256 1.00 94.81 136 SER A O 1
ATOM 1131 N N . GLU A 1 137 ? -4.307 -8.947 -9.939 1.00 95.94 137 GLU A N 1
ATOM 1132 C CA . GLU A 1 137 ? -5.164 -9.835 -10.721 1.00 95.94 137 GLU A CA 1
ATOM 1133 C C . GLU A 1 137 ? -6.549 -9.980 -10.085 1.00 95.94 137 GLU A C 1
ATOM 1135 O O . GLU A 1 137 ? -7.555 -9.925 -10.792 1.00 95.94 137 GLU A O 1
ATOM 1140 N N . GLY A 1 138 ? -6.605 -10.132 -8.759 1.00 95.06 138 GLY A N 1
ATOM 1141 C CA . GLY A 1 138 ? -7.838 -10.215 -7.983 1.00 95.06 138 GLY A CA 1
ATOM 1142 C C . GLY A 1 138 ? -8.679 -8.952 -8.137 1.00 95.06 138 GLY A C 1
ATOM 1143 O O . GLY A 1 138 ? -9.829 -9.037 -8.572 1.00 95.06 138 GLY A O 1
ATOM 1144 N N . ALA A 1 139 ? -8.084 -7.780 -7.898 1.00 93.88 139 ALA A N 1
ATOM 1145 C CA . ALA A 1 139 ? -8.746 -6.490 -8.085 1.00 93.88 139 ALA A CA 1
ATOM 1146 C C . ALA A 1 139 ? -9.262 -6.316 -9.527 1.00 93.88 139 ALA A C 1
ATOM 1148 O O . ALA A 1 139 ? -10.412 -5.927 -9.745 1.00 93.88 139 ALA A O 1
ATOM 1149 N N . ALA A 1 140 ? -8.455 -6.682 -10.534 1.00 93.50 140 ALA A N 1
ATOM 1150 C CA . ALA A 1 140 ? -8.860 -6.643 -11.941 1.00 93.50 140 ALA A CA 1
ATOM 1151 C C . ALA A 1 140 ? -10.042 -7.564 -12.241 1.00 93.50 140 ALA A C 1
ATOM 1153 O O . ALA A 1 140 ? -11.025 -7.127 -12.844 1.00 93.50 140 ALA A O 1
ATOM 1154 N N . TYR A 1 141 ? -9.982 -8.815 -11.793 1.00 94.00 141 TYR A N 1
ATOM 1155 C CA . TYR A 1 141 ? -11.064 -9.776 -11.965 1.00 94.00 141 TYR A CA 1
ATOM 1156 C C . TYR A 1 141 ? -12.366 -9.289 -11.317 1.00 94.00 141 TYR A C 1
ATOM 1158 O O . TYR A 1 141 ? -13.413 -9.273 -11.968 1.00 94.00 141 TYR A O 1
ATOM 1166 N N . HIS A 1 142 ? -12.306 -8.849 -10.058 1.00 91.56 142 HIS A N 1
ATOM 1167 C CA . HIS A 1 142 ? -13.480 -8.381 -9.324 1.00 91.56 142 HIS A CA 1
ATOM 1168 C C . HIS A 1 142 ? -14.076 -7.111 -9.942 1.00 91.56 142 HIS A C 1
ATOM 1170 O O . HIS A 1 142 ? -15.298 -7.025 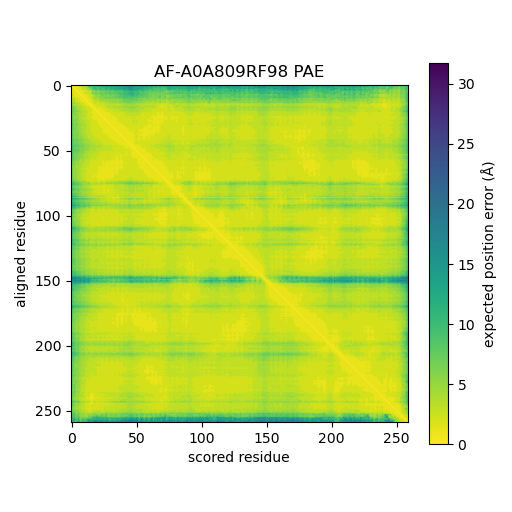-10.097 1.00 91.56 142 HIS A O 1
ATOM 1176 N N . HIS A 1 143 ? -13.238 -6.172 -10.389 1.00 91.00 143 HIS A N 1
ATOM 1177 C CA . HIS A 1 143 ? -13.697 -4.975 -11.086 1.00 91.00 143 HIS A CA 1
ATOM 1178 C C . HIS A 1 143 ? -14.411 -5.303 -12.406 1.00 91.00 143 HIS A C 1
ATOM 1180 O O . HIS A 1 143 ? -15.530 -4.831 -12.631 1.00 91.00 143 HIS A O 1
ATOM 1186 N N . LEU A 1 144 ? -13.793 -6.127 -13.263 1.00 91.75 144 LEU A N 1
ATOM 1187 C CA . LEU A 1 144 ? -14.352 -6.512 -14.565 1.00 91.75 144 LEU A CA 1
ATOM 1188 C C . LEU A 1 144 ? -15.655 -7.298 -14.409 1.00 91.75 144 LEU A C 1
ATOM 1190 O O . LEU A 1 144 ? -16.607 -7.087 -15.162 1.00 91.75 144 LEU A O 1
ATOM 1194 N N . LYS A 1 145 ? -15.730 -8.167 -13.395 1.00 92.25 145 LYS A N 1
ATOM 1195 C CA . LYS A 1 145 ? -16.948 -8.909 -13.065 1.00 92.25 145 LYS A CA 1
ATOM 1196 C C . LYS A 1 145 ? -18.098 -7.980 -12.663 1.00 92.25 145 LYS A C 1
ATOM 1198 O O . LYS A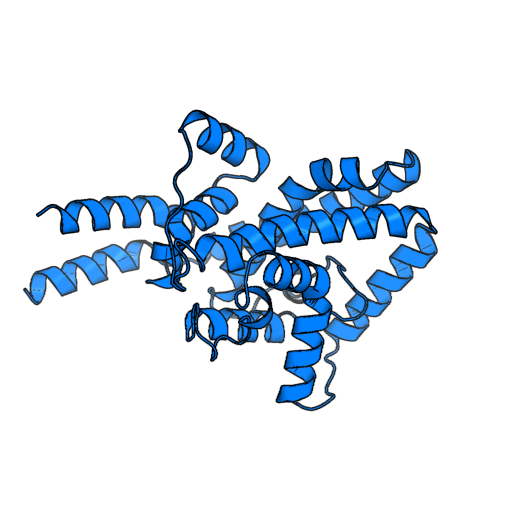 1 145 ? -19.237 -8.248 -13.033 1.00 92.25 145 LYS A O 1
ATOM 1203 N N . ALA A 1 146 ? -17.815 -6.906 -11.925 1.00 90.25 146 ALA A N 1
ATOM 1204 C CA . ALA A 1 146 ? -18.833 -5.972 -11.448 1.00 90.25 146 ALA A CA 1
ATOM 1205 C C . ALA A 1 146 ? -19.271 -4.936 -12.502 1.00 90.25 146 ALA A C 1
ATOM 1207 O O . ALA A 1 146 ? -20.431 -4.532 -12.508 1.00 90.25 146 ALA A O 1
ATOM 1208 N N . ASN A 1 147 ? -18.371 -4.506 -13.396 1.00 88.31 147 ASN A N 1
ATOM 1209 C CA . ASN A 1 147 ? -18.596 -3.348 -14.280 1.00 88.31 147 ASN A CA 1
ATOM 1210 C C . ASN A 1 147 ? -18.655 -3.693 -15.780 1.00 88.31 147 ASN A C 1
ATOM 1212 O O . ASN A 1 147 ? -18.799 -2.804 -16.629 1.00 88.31 147 ASN A O 1
ATOM 1216 N N . GLY A 1 148 ? -18.554 -4.981 -16.120 1.00 85.69 148 GLY A N 1
ATOM 1217 C CA . GLY A 1 148 ? -18.321 -5.440 -17.485 1.00 85.69 148 GLY A CA 1
ATOM 1218 C C . GLY A 1 148 ? -16.862 -5.232 -17.899 1.00 85.69 148 GLY A C 1
ATOM 1219 O O . GLY A 1 148 ? -16.092 -4.570 -17.209 1.00 85.69 148 GLY A O 1
ATOM 1220 N N . TRP A 1 149 ? -16.467 -5.801 -19.038 1.00 82.88 149 TRP A N 1
ATOM 1221 C CA . TRP A 1 149 ? -15.086 -5.808 -19.545 1.00 82.88 149 TRP A CA 1
ATOM 1222 C C . TRP A 1 149 ? -14.585 -4.430 -20.035 1.00 82.88 149 TRP A C 1
ATOM 1224 O O . TRP A 1 149 ? -14.115 -4.282 -21.161 1.00 82.88 149 TRP A O 1
ATOM 1234 N N . LYS A 1 150 ? -14.716 -3.389 -19.211 1.00 82.75 150 LYS A N 1
ATOM 1235 C CA . LYS A 1 150 ? -14.310 -2.013 -19.502 1.00 82.75 150 LYS A CA 1
ATOM 1236 C C . LYS A 1 150 ? -12.967 -1.737 -18.839 1.00 82.75 150 LYS A C 1
ATOM 1238 O O . LYS A 1 150 ? -12.893 -1.486 -17.643 1.00 82.75 150 LYS A O 1
ATOM 1243 N N . LEU A 1 151 ? -11.902 -1.772 -19.631 1.00 79.56 151 LEU A N 1
ATOM 1244 C CA . LEU A 1 151 ? -10.563 -1.397 -19.183 1.00 79.56 151 LEU A CA 1
ATOM 1245 C C . LEU A 1 151 ? -10.351 0.104 -19.402 1.00 79.56 151 LEU A C 1
ATOM 1247 O O . LEU A 1 151 ? -10.651 0.633 -20.473 1.00 79.56 151 LEU A O 1
ATOM 1251 N N . ASN A 1 152 ? -9.838 0.805 -18.391 1.00 83.75 152 ASN A N 1
ATOM 1252 C CA . ASN A 1 152 ? -9.540 2.231 -18.506 1.00 83.75 152 ASN A CA 1
ATOM 1253 C C . ASN A 1 152 ? -8.164 2.479 -19.160 1.00 83.75 152 ASN A C 1
ATOM 1255 O O . ASN A 1 152 ? -7.322 1.588 -19.272 1.00 83.75 152 ASN A O 1
ATOM 1259 N N . ARG A 1 153 ? -7.893 3.727 -19.559 1.00 88.69 153 ARG A N 1
ATOM 1260 C CA . ARG A 1 153 ? -6.607 4.116 -20.172 1.00 88.69 153 ARG A CA 1
ATOM 1261 C C . ARG A 1 153 ? -5.376 3.848 -19.289 1.00 88.69 153 ARG A C 1
ATOM 1263 O O . ARG A 1 153 ? -4.279 3.673 -19.813 1.00 88.69 153 ARG A O 1
ATOM 1270 N N . TRP A 1 154 ? -5.537 3.816 -17.964 1.00 89.38 154 TRP A N 1
ATOM 1271 C CA . TRP A 1 154 ? -4.442 3.555 -17.025 1.00 89.38 154 TRP A CA 1
ATOM 1272 C C . TRP A 1 154 ? -4.030 2.083 -17.011 1.00 89.38 154 TRP A C 1
ATOM 1274 O O . TRP A 1 154 ? -2.858 1.776 -16.793 1.00 89.38 154 TRP A O 1
ATOM 1284 N N . TRP A 1 155 ? -4.964 1.173 -17.302 1.00 88.94 155 TRP A N 1
ATOM 1285 C CA . TRP A 1 155 ? -4.643 -0.229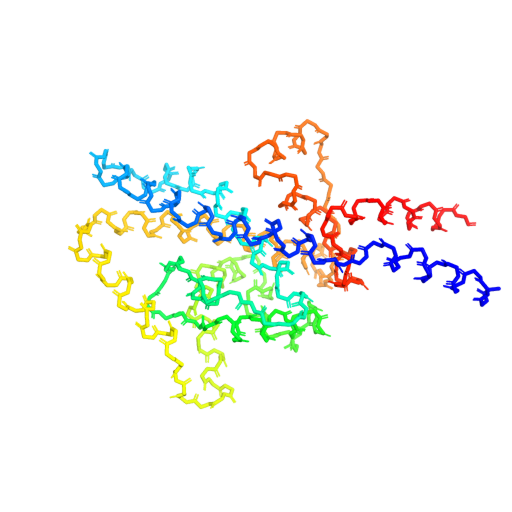 -17.552 1.00 88.94 155 TRP A CA 1
ATOM 1286 C C . TRP A 1 155 ? -3.667 -0.361 -18.726 1.00 88.94 155 TRP A C 1
ATOM 1288 O O . TRP A 1 155 ? -2.627 -1.001 -18.575 1.00 88.94 155 TRP A O 1
ATOM 1298 N N . LEU A 1 156 ? -3.939 0.313 -19.852 1.00 89.38 156 LEU A N 1
ATOM 1299 C CA . LEU A 1 156 ? -3.058 0.281 -21.025 1.00 89.38 156 LEU A CA 1
ATOM 1300 C C . LEU A 1 156 ? -1.675 0.867 -20.710 1.00 89.38 156 LEU A C 1
ATOM 1302 O O . LEU A 1 156 ? -0.668 0.235 -21.011 1.00 89.38 156 LEU A O 1
ATOM 1306 N N . TYR A 1 157 ? -1.622 2.032 -20.054 1.00 91.88 157 TYR A N 1
ATOM 1307 C CA . TYR A 1 157 ? -0.360 2.653 -19.631 1.00 91.88 157 TYR A CA 1
ATOM 1308 C C . TYR A 1 157 ? 0.509 1.696 -18.801 1.00 91.88 157 TYR A C 1
ATOM 1310 O O . TYR A 1 157 ? 1.688 1.521 -19.102 1.00 91.88 157 TYR A O 1
ATOM 1318 N N . ARG A 1 158 ? -0.066 1.030 -17.793 1.00 91.94 158 ARG A N 1
ATOM 1319 C CA . ARG A 1 158 ? 0.694 0.103 -16.940 1.00 91.94 158 ARG A CA 1
ATOM 1320 C C . ARG A 1 158 ? 1.065 -1.192 -17.637 1.00 91.94 158 ARG A C 1
ATOM 1322 O O . ARG A 1 158 ? 2.119 -1.728 -17.329 1.00 91.94 158 ARG A O 1
ATOM 1329 N N . ASN A 1 159 ? 0.255 -1.671 -18.579 1.00 92.12 159 ASN A N 1
ATOM 1330 C CA . ASN A 1 159 ? 0.637 -2.805 -19.422 1.00 92.12 159 ASN A CA 1
ATOM 1331 C C . ASN A 1 159 ? 1.844 -2.459 -20.285 1.00 92.12 159 ASN A C 1
ATOM 1333 O O . ASN A 1 159 ? 2.816 -3.208 -20.297 1.00 92.12 159 ASN A O 1
ATOM 1337 N N . ILE A 1 160 ? 1.807 -1.305 -20.956 1.00 94.69 160 ILE A N 1
ATOM 1338 C CA . ILE A 1 160 ? 2.940 -0.816 -21.744 1.00 94.69 160 ILE A CA 1
ATOM 1339 C C . ILE A 1 160 ? 4.169 -0.680 -20.848 1.00 94.69 160 ILE A C 1
ATOM 1341 O O . ILE A 1 160 ? 5.234 -1.153 -21.225 1.00 94.69 160 ILE A O 1
ATOM 1345 N N . LEU A 1 161 ? 4.025 -0.093 -19.657 1.00 95.00 161 LEU A N 1
ATOM 1346 C CA . LEU A 1 161 ? 5.125 0.068 -18.710 1.00 95.00 161 LEU A CA 1
ATOM 1347 C C . LEU A 1 161 ? 5.691 -1.284 -18.246 1.00 95.00 161 LEU A C 1
ATOM 1349 O O . LEU A 1 161 ? 6.897 -1.483 -18.335 1.00 95.00 161 LEU A O 1
ATOM 1353 N N . PHE A 1 162 ? 4.839 -2.223 -17.822 1.00 96.56 162 PHE A N 1
ATOM 1354 C CA . PHE A 1 162 ? 5.239 -3.562 -17.379 1.00 96.56 162 PHE A CA 1
ATOM 1355 C C . PHE A 1 162 ? 6.031 -4.292 -18.464 1.00 96.56 162 PHE A C 1
ATOM 1357 O O . PHE A 1 162 ? 7.154 -4.731 -18.228 1.00 96.56 162 PHE A O 1
ATOM 1364 N N . TRP A 1 163 ? 5.472 -4.368 -19.676 1.00 97.25 163 TRP A N 1
ATOM 1365 C CA . TRP A 1 163 ? 6.125 -5.054 -20.784 1.00 97.25 163 TRP A CA 1
ATOM 1366 C C . TRP A 1 163 ? 7.394 -4.332 -21.226 1.00 97.25 163 TRP A C 1
ATOM 1368 O O . TRP A 1 163 ? 8.401 -4.990 -21.443 1.00 97.25 163 TRP A O 1
ATOM 1378 N N . SER A 1 164 ? 7.399 -2.997 -21.283 1.00 97.62 164 SER A N 1
ATOM 1379 C CA . SER A 1 164 ? 8.609 -2.226 -21.609 1.00 97.62 164 SER A CA 1
ATOM 1380 C C . SER A 1 164 ? 9.740 -2.524 -20.632 1.00 97.62 164 SER A C 1
ATOM 1382 O O . SER A 1 164 ? 10.867 -2.755 -21.054 1.00 97.62 164 SER A O 1
ATOM 1384 N N . ILE A 1 165 ? 9.443 -2.569 -19.332 1.00 97.12 165 ILE A N 1
ATOM 1385 C CA . ILE A 1 165 ? 10.444 -2.893 -18.318 1.00 97.12 165 ILE A CA 1
ATOM 1386 C C . ILE A 1 165 ? 10.918 -4.340 -18.475 1.00 97.12 165 ILE A C 1
ATOM 1388 O O . ILE A 1 165 ? 12.122 -4.566 -18.467 1.00 97.12 165 ILE A O 1
ATOM 1392 N N . PHE A 1 166 ? 10.010 -5.300 -18.677 1.00 97.56 166 PHE A N 1
ATOM 1393 C CA . PHE A 1 166 ? 10.381 -6.695 -18.932 1.00 97.56 166 PHE A CA 1
ATOM 1394 C C . PHE A 1 166 ? 11.306 -6.836 -20.150 1.00 97.56 166 PHE A C 1
ATOM 1396 O O . PHE A 1 166 ? 12.347 -7.477 -20.058 1.00 97.56 166 PHE A O 1
ATOM 1403 N N . TYR A 1 167 ? 10.976 -6.192 -21.274 1.00 97.88 167 TYR A N 1
ATOM 1404 C CA . TYR A 1 167 ? 11.804 -6.230 -22.481 1.00 97.88 167 TYR A CA 1
ATOM 1405 C C . TYR A 1 167 ? 13.181 -5.587 -22.276 1.00 97.88 167 TYR A C 1
ATOM 1407 O O . TYR A 1 167 ? 14.161 -6.076 -22.831 1.00 97.88 167 TYR A O 1
ATOM 1415 N N . LEU A 1 168 ? 13.268 -4.505 -21.495 1.00 97.50 168 LEU A N 1
ATOM 1416 C CA . LEU A 1 168 ? 14.529 -3.803 -21.236 1.00 97.50 168 LEU A CA 1
ATOM 1417 C C . LEU A 1 168 ? 15.416 -4.520 -20.212 1.00 97.50 168 LEU A C 1
ATOM 1419 O O . LEU A 1 168 ? 16.633 -4.511 -20.357 1.00 97.50 168 LEU A O 1
ATOM 1423 N N . ALA A 1 169 ? 14.818 -5.101 -19.173 1.00 97.06 169 ALA A N 1
ATOM 1424 C CA . ALA A 1 169 ? 15.530 -5.734 -18.065 1.00 97.06 169 ALA A CA 1
ATOM 1425 C C . ALA A 1 169 ? 15.694 -7.253 -18.224 1.00 97.06 169 ALA A C 1
ATOM 1427 O O . ALA A 1 169 ? 16.352 -7.863 -17.393 1.00 97.06 169 ALA A O 1
ATOM 1428 N N . GLY A 1 170 ? 15.109 -7.870 -19.253 1.00 96.50 170 GLY A N 1
ATOM 1429 C CA . GLY A 1 170 ? 15.323 -9.281 -19.562 1.00 96.50 170 GLY A CA 1
ATOM 1430 C C . GLY A 1 170 ? 14.799 -10.237 -18.489 1.00 96.50 170 GLY A C 1
ATOM 1431 O O . GLY A 1 170 ? 13.718 -10.052 -17.925 1.00 96.50 170 GLY A O 1
ATOM 1432 N N . TRP A 1 171 ? 15.553 -11.307 -18.231 1.00 96.12 171 TRP A N 1
ATOM 1433 C CA . TRP A 1 171 ? 15.153 -12.358 -17.289 1.00 96.12 171 TRP A CA 1
ATOM 1434 C C . TRP A 1 171 ? 15.313 -11.922 -15.829 1.00 96.12 171 TRP A C 1
ATOM 1436 O O . TRP A 1 171 ? 14.575 -12.363 -14.948 1.00 96.12 171 TRP A O 1
ATOM 1446 N N . GLU A 1 172 ? 16.222 -10.990 -15.578 1.00 95.44 172 GLU A N 1
ATOM 1447 C CA . GLU A 1 172 ? 16.499 -10.361 -14.294 1.00 95.44 172 GLU A CA 1
ATOM 1448 C C . GLU A 1 172 ? 15.260 -9.617 -13.773 1.00 95.44 172 GLU A C 1
ATOM 1450 O O . GLU A 1 172 ? 14.995 -9.597 -12.566 1.00 95.44 172 GLU A O 1
ATOM 1455 N N . PHE A 1 173 ? 14.412 -9.110 -14.680 1.00 96.94 173 PHE A N 1
ATOM 1456 C CA . PHE A 1 173 ? 13.095 -8.591 -14.314 1.00 96.94 173 PHE A CA 1
ATOM 1457 C C . PHE A 1 173 ? 12.251 -9.618 -13.560 1.00 96.94 173 PHE A C 1
ATOM 1459 O O . PHE A 1 173 ? 11.524 -9.232 -12.655 1.00 96.94 173 PHE A O 1
ATOM 1466 N N . ILE A 1 174 ? 12.327 -10.912 -13.889 1.00 97.00 174 ILE A N 1
ATOM 1467 C CA . ILE A 1 174 ? 11.526 -11.947 -13.220 1.00 97.00 174 ILE A CA 1
ATOM 1468 C C . ILE A 1 174 ? 11.940 -12.090 -11.754 1.00 97.00 174 ILE A C 1
ATOM 1470 O O . ILE A 1 174 ? 11.068 -12.156 -10.887 1.00 97.00 174 ILE A O 1
ATOM 1474 N N . GLN A 1 175 ? 13.243 -12.069 -11.453 1.00 96.94 175 GLN A N 1
ATOM 1475 C CA . GLN A 1 175 ? 13.740 -12.091 -10.069 1.00 96.94 175 GLN A CA 1
ATOM 1476 C C . GLN A 1 175 ? 13.251 -10.864 -9.296 1.00 96.94 175 GLN A C 1
ATOM 1478 O O . GLN A 1 175 ? 12.715 -10.987 -8.189 1.00 96.94 175 GLN A O 1
ATOM 1483 N N . PHE A 1 176 ? 13.368 -9.685 -9.911 1.00 97.62 176 PHE A N 1
ATOM 1484 C CA . PHE A 1 176 ? 12.868 -8.445 -9.334 1.00 97.62 176 PHE A CA 1
ATOM 1485 C C . PHE A 1 176 ? 11.364 -8.463 -9.110 1.00 97.62 176 PHE A C 1
ATOM 1487 O O . PHE A 1 176 ? 10.890 -8.105 -8.035 1.00 97.62 176 PHE A O 1
ATOM 1494 N N . TRP A 1 177 ? 10.611 -8.919 -10.100 1.00 97.69 177 TRP A N 1
ATOM 1495 C CA . TRP A 1 177 ? 9.164 -8.997 -10.067 1.00 97.69 177 TRP A CA 1
ATOM 1496 C C . TRP A 1 177 ? 8.675 -9.958 -8.977 1.00 97.69 177 TRP A C 1
ATOM 1498 O O . TRP A 1 177 ? 7.785 -9.596 -8.207 1.00 97.69 177 TRP A O 1
ATOM 1508 N N . ILE A 1 178 ? 9.304 -11.130 -8.828 1.00 97.62 178 ILE A N 1
ATOM 1509 C CA . ILE A 1 178 ? 9.031 -12.065 -7.724 1.00 97.62 178 ILE A CA 1
ATOM 1510 C C . ILE A 1 178 ? 9.316 -11.402 -6.371 1.00 97.62 178 ILE A C 1
ATOM 1512 O O . ILE A 1 178 ? 8.481 -11.473 -5.464 1.00 97.62 178 ILE A O 1
ATOM 1516 N N . GLY A 1 179 ? 10.461 -10.726 -6.231 1.00 98.00 179 GLY A N 1
ATOM 1517 C CA . GLY A 1 179 ? 10.826 -10.014 -5.004 1.00 98.00 179 GLY A CA 1
ATOM 1518 C C . GLY A 1 179 ? 9.845 -8.889 -4.657 1.00 98.00 179 GLY A C 1
ATOM 1519 O O . GLY A 1 179 ? 9.359 -8.817 -3.529 1.00 98.00 179 GLY A O 1
ATOM 1520 N N . LEU A 1 180 ? 9.483 -8.058 -5.639 1.00 97.81 180 LEU A N 1
ATOM 1521 C CA . LEU A 1 180 ? 8.499 -6.980 -5.517 1.00 97.81 180 LEU A CA 1
ATOM 1522 C C . LEU A 1 180 ? 7.135 -7.515 -5.070 1.00 97.81 180 LEU A C 1
ATOM 1524 O O . LEU A 1 180 ? 6.561 -6.997 -4.111 1.00 97.81 180 LEU A O 1
ATOM 1528 N N . ARG A 1 181 ? 6.621 -8.559 -5.733 1.00 97.56 181 ARG A N 1
ATOM 1529 C CA . ARG A 1 181 ? 5.325 -9.163 -5.386 1.00 97.56 181 ARG A CA 1
ATOM 1530 C C . ARG A 1 181 ? 5.338 -9.783 -4.004 1.00 97.56 181 ARG A C 1
ATOM 1532 O O . ARG A 1 181 ? 4.385 -9.604 -3.258 1.00 97.56 181 ARG A O 1
ATOM 1539 N N . THR A 1 182 ? 6.417 -10.470 -3.646 1.00 98.31 182 THR A N 1
ATOM 1540 C CA . THR A 1 182 ? 6.552 -11.083 -2.322 1.00 98.31 182 THR A CA 1
ATOM 1541 C C . THR A 1 182 ? 6.602 -10.014 -1.231 1.00 98.31 182 THR A C 1
ATOM 1543 O O . THR A 1 182 ? 5.889 -10.122 -0.235 1.00 98.31 182 THR A O 1
ATOM 1546 N N . ALA A 1 183 ? 7.379 -8.944 -1.431 1.00 98.31 183 ALA A N 1
ATOM 1547 C CA . ALA A 1 183 ? 7.439 -7.824 -0.496 1.00 98.31 183 ALA A CA 1
ATOM 1548 C C . ALA A 1 183 ? 6.080 -7.134 -0.334 1.00 98.31 183 ALA A C 1
ATOM 1550 O O . ALA A 1 183 ? 5.683 -6.843 0.795 1.00 98.31 183 ALA A O 1
ATOM 1551 N N . TYR A 1 184 ? 5.367 -6.902 -1.441 1.00 98.00 184 TYR A N 1
ATOM 1552 C CA . TYR A 1 184 ? 4.026 -6.328 -1.404 1.00 98.00 184 TYR A CA 1
ATOM 1553 C C . TYR A 1 184 ? 3.055 -7.249 -0.671 1.00 98.00 184 TYR A C 1
ATOM 1555 O O . TYR A 1 184 ? 2.394 -6.808 0.258 1.00 98.00 184 TYR A O 1
ATOM 1563 N N . ALA A 1 185 ? 3.026 -8.537 -1.021 1.00 98.31 185 ALA A N 1
ATOM 1564 C CA . ALA A 1 185 ? 2.112 -9.510 -0.439 1.00 98.31 185 ALA A CA 1
ATOM 1565 C C . ALA A 1 185 ? 2.302 -9.670 1.071 1.00 98.31 185 ALA A C 1
ATOM 1567 O O . ALA A 1 185 ? 1.318 -9.788 1.787 1.00 98.31 185 ALA A O 1
ATOM 1568 N N . ILE A 1 186 ? 3.540 -9.638 1.577 1.00 98.50 186 ILE A N 1
ATOM 1569 C CA . ILE A 1 186 ? 3.802 -9.670 3.025 1.00 98.50 186 ILE A CA 1
ATOM 1570 C C . ILE A 1 186 ? 3.183 -8.447 3.709 1.00 98.50 186 ILE A C 1
ATOM 1572 O O . ILE A 1 186 ? 2.515 -8.585 4.731 1.00 98.50 186 ILE A O 1
ATOM 1576 N N . GLN A 1 187 ? 3.397 -7.254 3.154 1.00 98.12 187 GLN A N 1
ATOM 1577 C CA . GLN A 1 187 ? 2.885 -6.011 3.734 1.00 98.12 187 GLN A CA 1
ATOM 1578 C C . GLN A 1 187 ? 1.361 -5.936 3.648 1.00 98.12 187 GLN A C 1
ATOM 1580 O O . GLN A 1 187 ? 0.705 -5.640 4.643 1.00 98.12 187 GLN A O 1
ATOM 1585 N N . ASP A 1 188 ? 0.811 -6.269 2.484 1.00 97.75 188 ASP A N 1
ATOM 1586 C CA . ASP A 1 188 ? -0.620 -6.316 2.219 1.00 97.75 188 ASP A CA 1
ATOM 1587 C C . ASP A 1 188 ? -1.313 -7.364 3.096 1.00 97.75 188 ASP A C 1
ATOM 1589 O O . ASP A 1 188 ? -2.367 -7.086 3.655 1.00 97.75 188 ASP A O 1
ATOM 1593 N N . TRP A 1 189 ? -0.693 -8.527 3.319 1.00 98.44 189 TRP A N 1
ATOM 1594 C CA . TRP A 1 189 ? -1.216 -9.561 4.213 1.00 98.44 189 TRP A CA 1
ATOM 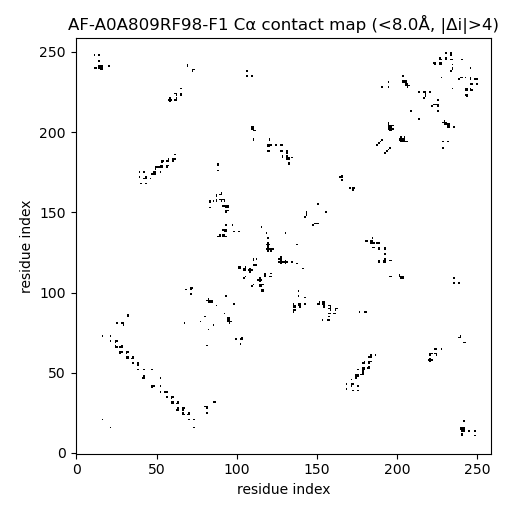1595 C C . TRP A 1 189 ? -1.199 -9.134 5.677 1.00 98.44 189 TRP A C 1
ATOM 1597 O O . TRP A 1 189 ? -2.169 -9.376 6.396 1.00 98.44 189 TRP A O 1
ATOM 1607 N N . ILE A 1 190 ? -0.131 -8.468 6.130 1.00 97.88 190 ILE A N 1
ATOM 1608 C CA . ILE A 1 190 ? -0.113 -7.874 7.470 1.00 97.88 190 ILE A CA 1
ATOM 1609 C C . ILE A 1 190 ? -1.285 -6.896 7.586 1.00 97.88 190 ILE A C 1
ATOM 1611 O O . ILE A 1 190 ? -2.098 -7.029 8.495 1.00 97.88 190 ILE A O 1
ATOM 1615 N N . PHE A 1 191 ? -1.404 -5.967 6.642 1.00 97.38 191 PHE A N 1
ATOM 1616 C CA . PHE A 1 191 ? -2.354 -4.864 6.715 1.00 97.38 191 PHE A CA 1
ATOM 1617 C C . PHE A 1 191 ? -3.821 -5.297 6.545 1.00 97.38 191 PHE A C 1
ATOM 1619 O O . PHE A 1 191 ? -4.673 -4.876 7.316 1.00 97.38 191 PHE A O 1
ATOM 1626 N N . ASN A 1 192 ? -4.118 -6.188 5.597 1.00 96.44 192 ASN A N 1
ATOM 1627 C CA . ASN A 1 192 ? -5.485 -6.605 5.265 1.00 96.44 192 ASN A CA 1
ATOM 1628 C C . ASN A 1 192 ? -5.930 -7.863 6.011 1.00 96.44 192 ASN A C 1
ATOM 1630 O O . ASN A 1 192 ? -7.101 -7.994 6.341 1.00 96.44 192 ASN A O 1
ATOM 1634 N N . HIS A 1 193 ? -5.043 -8.824 6.271 1.00 97.75 193 HIS A N 1
ATOM 1635 C CA . HIS A 1 193 ? -5.447 -10.070 6.920 1.00 97.75 193 HIS A CA 1
ATOM 1636 C C . HIS A 1 193 ? -5.120 -10.074 8.409 1.00 97.75 193 HIS A C 1
ATOM 1638 O O . HIS A 1 193 ? -6.013 -10.266 9.229 1.00 97.75 193 HIS A O 1
ATOM 1644 N N . TYR A 1 194 ? -3.859 -9.856 8.786 1.00 97.56 194 TYR A N 1
ATOM 1645 C CA . TYR A 1 194 ? -3.442 -9.980 10.187 1.00 97.56 194 TYR A CA 1
ATOM 1646 C C . TYR A 1 194 ? -4.101 -8.932 11.102 1.00 97.56 194 TYR A C 1
ATOM 1648 O O . TYR A 1 194 ? -4.445 -9.235 12.247 1.00 97.56 194 TYR A O 1
ATOM 1656 N N . LEU A 1 195 ? -4.336 -7.716 10.595 1.00 97.25 195 LEU A N 1
ATOM 1657 C CA . LEU A 1 195 ? -5.078 -6.679 11.325 1.00 97.25 195 LEU A CA 1
ATOM 1658 C C . LEU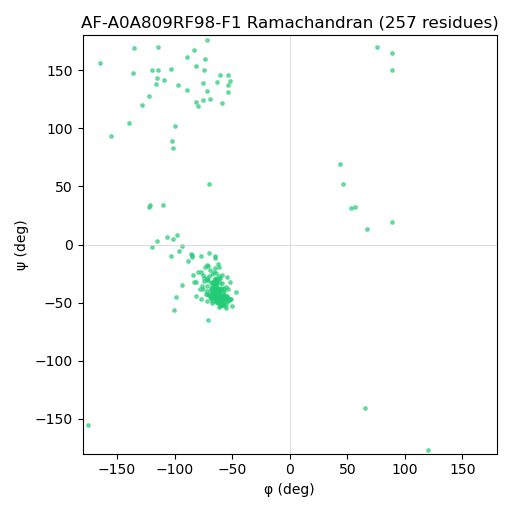 A 1 195 ? -6.596 -6.899 11.336 1.00 97.25 195 LEU A C 1
ATOM 1660 O O . LEU A 1 195 ? -7.284 -6.226 12.100 1.00 97.25 195 LEU A O 1
ATOM 1664 N N . HIS A 1 196 ? -7.121 -7.840 10.547 1.00 98.12 196 HIS A N 1
ATOM 1665 C CA . HIS A 1 196 ? -8.561 -8.097 10.446 1.00 98.12 196 HIS A CA 1
ATOM 1666 C C . HIS A 1 196 ? -8.995 -9.507 10.843 1.00 98.12 196 HIS A C 1
ATOM 1668 O O . HIS A 1 196 ? -10.189 -9.804 10.848 1.00 98.12 196 HIS A O 1
ATOM 1674 N N . TYR A 1 197 ? -8.051 -10.376 11.194 1.00 97.38 197 TYR A N 1
ATOM 1675 C CA . TYR A 1 197 ? -8.321 -11.740 11.617 1.00 97.38 197 TYR A CA 1
ATOM 1676 C C . TYR A 1 197 ? -7.420 -12.130 12.786 1.00 97.38 197 TYR A C 1
ATOM 1678 O O . TYR A 1 197 ? -6.235 -12.424 12.613 1.00 97.38 197 TYR A O 1
ATOM 1686 N N . GLN A 1 198 ? -7.992 -12.159 13.988 1.00 95.38 198 GLN A N 1
ATOM 1687 C CA . GLN A 1 198 ? -7.302 -12.557 15.214 1.00 95.38 198 GLN A CA 1
ATOM 1688 C C . GLN A 1 198 ? -8.192 -13.479 16.035 1.00 95.38 198 GLN A C 1
ATOM 1690 O O . GLN A 1 198 ? -9.411 -13.379 16.001 1.00 95.38 198 GLN A O 1
ATOM 1695 N N . HIS A 1 199 ? -7.587 -14.422 16.758 1.00 95.25 199 HIS A N 1
ATOM 1696 C CA . HIS A 1 199 ? -8.316 -15.354 17.631 1.00 95.25 199 HIS A CA 1
ATOM 1697 C C . HIS A 1 199 ? -9.469 -16.114 16.943 1.00 95.25 199 HIS A C 1
ATOM 1699 O O . HIS A 1 199 ? -10.434 -16.503 17.588 1.00 95.25 199 HIS A O 1
ATOM 1705 N N . LYS A 1 200 ? -9.324 -16.389 15.637 1.00 95.25 200 LYS A N 1
ATOM 1706 C CA . LYS A 1 200 ? -10.336 -17.010 14.760 1.00 95.25 200 LYS A CA 1
ATOM 1707 C C . LYS A 1 200 ? -11.583 -16.160 14.490 1.00 95.25 200 LYS A C 1
ATOM 1709 O O . LYS A 1 200 ? -12.547 -16.674 13.926 1.00 95.25 200 LYS A O 1
ATOM 1714 N N . GLU A 1 201 ? -11.536 -14.878 14.813 1.00 96.44 201 GLU A N 1
ATOM 1715 C CA . GLU A 1 201 ? -12.609 -13.918 14.594 1.00 96.44 201 GLU A CA 1
ATOM 1716 C C . GLU A 1 201 ? -12.179 -12.854 13.584 1.00 96.44 201 GLU A C 1
ATOM 1718 O O . GLU A 1 201 ? -10.994 -12.539 13.453 1.00 96.44 201 GLU A O 1
ATOM 1723 N N . TYR A 1 202 ? -13.157 -12.331 12.842 1.00 97.31 202 TYR A N 1
ATOM 1724 C CA . TYR A 1 202 ? -12.953 -11.215 11.926 1.00 97.31 202 TYR A CA 1
ATOM 1725 C C . TYR A 1 202 ? -13.355 -9.907 12.603 1.00 97.31 202 TYR A C 1
ATOM 1727 O O . TYR A 1 202 ? -14.391 -9.837 13.265 1.00 97.31 202 TYR A O 1
ATOM 1735 N N . GLY A 1 203 ? -12.546 -8.871 12.419 1.00 96.31 203 GLY A N 1
ATOM 1736 C CA . GLY A 1 203 ? -12.752 -7.562 13.028 1.00 96.31 203 GLY A CA 1
ATOM 1737 C C . GLY A 1 203 ? -11.730 -6.553 12.527 1.00 96.31 203 GLY A C 1
ATOM 1738 O O . GLY A 1 203 ? -11.169 -6.724 11.450 1.00 96.31 203 GLY A O 1
ATOM 1739 N N . THR A 1 204 ? -11.463 -5.513 13.310 1.00 96.25 204 THR A N 1
ATOM 1740 C CA . THR A 1 204 ? -10.296 -4.649 13.104 1.00 96.25 204 THR A CA 1
ATOM 1741 C C . THR A 1 204 ? -9.556 -4.556 14.420 1.00 96.25 204 THR A C 1
ATOM 1743 O O . THR A 1 204 ? -10.115 -4.133 15.433 1.00 96.25 204 THR A O 1
ATOM 1746 N N . TYR A 1 205 ? -8.303 -4.986 14.407 1.00 95.31 205 TYR A N 1
ATOM 1747 C CA . TYR A 1 205 ? -7.517 -5.192 15.604 1.00 95.31 205 TYR A CA 1
ATOM 1748 C C . TYR A 1 205 ? -6.324 -4.254 15.628 1.00 95.31 205 TYR A C 1
ATOM 1750 O O . TYR A 1 205 ? -5.610 -4.064 14.644 1.00 95.31 205 TYR A O 1
ATOM 1758 N N . ARG A 1 206 ? -6.079 -3.707 16.813 1.00 93.81 206 ARG A N 1
ATOM 1759 C CA . ARG A 1 206 ? -4.863 -2.968 17.105 1.00 93.81 206 ARG A CA 1
ATOM 1760 C C . ARG A 1 206 ? -3.702 -3.940 17.280 1.00 93.81 206 ARG A C 1
ATOM 1762 O O . ARG A 1 206 ? -3.839 -4.958 17.955 1.00 93.81 206 ARG A O 1
ATOM 1769 N N . VAL A 1 207 ? -2.535 -3.592 16.749 1.00 93.31 207 VAL A N 1
ATOM 1770 C CA . VAL A 1 207 ? -1.295 -4.336 17.001 1.00 93.31 207 VAL A CA 1
ATOM 1771 C C . VAL A 1 207 ? -0.375 -3.506 17.877 1.00 93.31 207 VAL A C 1
ATOM 1773 O O . VAL A 1 207 ? -0.272 -2.289 17.743 1.00 93.31 207 VAL A O 1
ATOM 1776 N N . THR A 1 208 ? 0.304 -4.178 18.800 1.00 94.00 208 THR A N 1
ATOM 1777 C CA . THR A 1 208 ? 1.350 -3.570 19.618 1.00 94.00 208 THR A CA 1
ATOM 1778 C C . THR A 1 208 ? 2.687 -4.215 19.294 1.00 94.00 208 THR A C 1
ATOM 1780 O O . THR A 1 208 ? 2.772 -5.409 19.013 1.00 94.00 208 THR A O 1
ATOM 1783 N N . LEU A 1 209 ? 3.743 -3.405 19.309 1.00 95.44 209 LEU A N 1
ATOM 1784 C CA . LEU A 1 209 ? 5.117 -3.868 19.167 1.00 95.44 209 LEU A CA 1
ATOM 1785 C C . LEU A 1 209 ? 5.898 -3.492 20.427 1.00 95.44 209 LEU A C 1
ATOM 1787 O O . LEU A 1 209 ? 5.624 -2.452 21.036 1.00 95.44 209 LEU A O 1
ATOM 1791 N N . PRO A 1 210 ? 6.916 -4.280 20.810 1.00 97.44 210 PRO A N 1
ATOM 1792 C CA . PRO A 1 210 ? 7.924 -3.814 21.750 1.00 97.44 210 PRO A CA 1
ATOM 1793 C C . PRO A 1 210 ? 8.506 -2.467 21.291 1.00 97.44 210 PRO A C 1
ATOM 1795 O O . PRO A 1 210 ? 8.766 -2.279 20.104 1.00 97.44 210 PRO A O 1
ATOM 1798 N N . LYS A 1 211 ? 8.757 -1.534 22.222 1.00 96.94 211 LYS A N 1
ATOM 1799 C CA . LYS A 1 211 ? 9.181 -0.152 21.894 1.00 96.94 211 LYS A CA 1
ATOM 1800 C C . LYS A 1 211 ? 10.413 -0.084 20.985 1.00 96.94 211 LYS A C 1
ATOM 1802 O O . LYS A 1 211 ? 10.485 0.778 20.114 1.00 96.94 211 LYS A O 1
ATOM 1807 N N . TRP A 1 212 ? 11.377 -0.983 21.189 1.00 97.88 212 TRP A N 1
ATOM 1808 C CA . TRP A 1 212 ? 12.589 -1.053 20.371 1.00 97.88 212 TRP A CA 1
ATOM 1809 C C . TRP A 1 212 ? 12.271 -1.457 18.926 1.00 97.88 212 TRP A C 1
ATOM 1811 O O . TRP A 1 212 ? 12.825 -0.880 17.995 1.00 97.88 212 TRP A O 1
ATOM 1821 N N . LEU A 1 213 ? 11.330 -2.384 18.733 1.00 97.69 213 LEU A N 1
ATOM 1822 C CA . LEU A 1 213 ? 10.906 -2.836 17.415 1.00 97.69 213 LEU A CA 1
ATOM 1823 C C . LEU A 1 213 ? 10.067 -1.762 16.715 1.00 97.69 213 LEU A C 1
ATOM 1825 O O . LEU A 1 213 ? 10.337 -1.465 15.559 1.00 97.69 213 LEU A O 1
ATOM 1829 N N . GLU A 1 214 ? 9.139 -1.098 17.422 1.00 97.31 214 GLU A N 1
ATOM 1830 C CA . GLU A 1 214 ? 8.417 0.077 16.893 1.00 97.31 214 GLU A CA 1
ATOM 1831 C C . GLU A 1 214 ? 9.407 1.138 16.389 1.00 97.31 214 GLU A C 1
ATOM 1833 O O . GLU A 1 214 ? 9.249 1.662 15.287 1.00 97.31 214 GLU A O 1
ATOM 1838 N N . TRP A 1 215 ? 10.445 1.442 17.171 1.00 97.81 215 TRP A N 1
ATOM 1839 C CA . TRP A 1 215 ? 11.452 2.435 16.803 1.00 97.81 215 TRP A CA 1
ATOM 1840 C C . TRP A 1 215 ? 12.251 2.035 15.552 1.00 97.81 215 TRP A C 1
ATOM 1842 O O . TRP A 1 215 ? 12.322 2.827 14.610 1.00 97.81 215 TRP A O 1
ATOM 1852 N N . ILE A 1 216 ? 12.777 0.804 15.492 1.00 98.12 216 ILE A N 1
ATOM 1853 C CA . ILE A 1 216 ? 13.509 0.298 14.314 1.00 98.12 216 ILE A CA 1
ATOM 1854 C C . ILE A 1 216 ? 12.606 0.305 13.077 1.00 98.12 216 ILE A C 1
ATOM 1856 O O . ILE A 1 216 ? 12.983 0.826 12.025 1.00 98.12 216 ILE A O 1
ATOM 1860 N N . SER A 1 217 ? 11.386 -0.218 13.199 1.00 97.44 217 SER A N 1
ATOM 1861 C CA . SER A 1 217 ? 10.431 -0.266 12.096 1.00 97.44 217 SER A CA 1
ATOM 1862 C C . SER A 1 217 ? 10.094 1.133 11.579 1.00 97.44 217 SER A C 1
ATOM 1864 O O . SER A 1 217 ? 9.987 1.319 10.369 1.00 97.44 217 SER A O 1
ATOM 1866 N N . LYS A 1 218 ? 9.993 2.141 12.455 1.00 97.56 218 LYS A N 1
ATOM 1867 C CA . LYS A 1 218 ? 9.754 3.539 12.054 1.00 97.56 218 LYS A CA 1
ATOM 1868 C C . LYS A 1 218 ? 10.922 4.161 11.304 1.00 97.56 218 LYS A C 1
ATOM 1870 O O . LYS A 1 218 ? 10.685 4.989 10.428 1.00 97.56 218 LYS A O 1
ATOM 1875 N N . ILE A 1 219 ? 12.155 3.772 11.613 1.00 97.81 219 ILE A N 1
ATOM 1876 C CA . ILE A 1 219 ? 13.334 4.210 10.856 1.00 97.81 219 ILE A CA 1
ATOM 1877 C C . ILE A 1 219 ? 13.299 3.610 9.450 1.00 97.81 219 ILE A C 1
ATOM 1879 O O . ILE A 1 219 ? 13.431 4.331 8.460 1.00 97.81 219 ILE A O 1
ATOM 1883 N N . ILE A 1 220 ? 13.057 2.302 9.365 1.00 97.06 220 ILE A N 1
ATOM 1884 C CA . ILE A 1 220 ? 13.085 1.553 8.108 1.00 97.06 220 ILE A CA 1
ATOM 1885 C C . ILE A 1 220 ? 11.882 1.936 7.233 1.00 97.06 220 ILE A C 1
ATOM 1887 O O . ILE A 1 220 ? 12.026 2.576 6.191 1.00 97.06 220 ILE A O 1
ATOM 1891 N N . TYR A 1 221 ? 10.669 1.635 7.687 1.00 97.19 221 TYR A N 1
ATOM 1892 C CA . TYR A 1 221 ? 9.434 1.802 6.916 1.00 97.19 221 TYR A CA 1
ATOM 1893 C C . TYR A 1 221 ? 8.844 3.208 6.994 1.00 97.19 221 TYR A C 1
ATOM 1895 O O . TYR A 1 221 ? 7.948 3.539 6.223 1.00 97.19 221 TYR A O 1
ATOM 1903 N N . GLY A 1 222 ? 9.367 4.066 7.867 1.00 97.00 222 GLY A N 1
ATOM 1904 C CA . GLY A 1 222 ? 8.828 5.400 8.096 1.00 97.00 222 GLY A CA 1
ATOM 1905 C C . GLY A 1 222 ? 7.745 5.408 9.174 1.00 97.00 222 GLY A C 1
ATOM 1906 O O . GLY A 1 222 ? 7.000 4.446 9.367 1.00 97.00 222 GLY A O 1
ATOM 1907 N N . LYS A 1 223 ? 7.644 6.540 9.879 1.00 96.75 223 LYS A N 1
ATOM 1908 C CA . LYS A 1 223 ? 6.683 6.737 10.972 1.00 96.75 223 LYS A CA 1
ATOM 1909 C C . LYS A 1 223 ? 5.238 6.477 10.546 1.00 96.75 223 LYS A C 1
ATOM 1911 O O . LYS A 1 223 ? 4.521 5.819 11.286 1.00 96.75 223 LYS A O 1
ATOM 1916 N N . TYR A 1 224 ? 4.835 6.972 9.378 1.00 95.69 224 TYR A N 1
ATOM 1917 C CA . TYR A 1 224 ? 3.447 6.903 8.914 1.00 95.69 224 TYR A CA 1
ATOM 1918 C C . TYR A 1 224 ? 3.014 5.480 8.582 1.00 95.69 224 TYR A C 1
ATOM 1920 O O . TYR A 1 224 ? 1.964 5.057 9.039 1.00 95.69 224 TYR A O 1
ATOM 1928 N N . THR A 1 225 ? 3.859 4.710 7.896 1.00 97.19 225 THR A N 1
ATOM 1929 C CA . THR A 1 225 ? 3.585 3.300 7.596 1.00 97.19 225 THR A CA 1
ATOM 1930 C C . THR A 1 225 ? 3.336 2.495 8.869 1.00 97.19 225 THR A C 1
ATOM 1932 O O . THR A 1 225 ? 2.367 1.745 8.973 1.00 97.19 225 THR A O 1
ATOM 1935 N N . ILE A 1 226 ? 4.191 2.696 9.876 1.00 98.00 226 ILE A N 1
ATOM 1936 C CA . ILE A 1 226 ? 4.068 1.991 11.151 1.00 98.00 226 ILE A CA 1
ATOM 1937 C C . ILE A 1 226 ? 2.883 2.502 11.967 1.00 98.00 226 ILE A C 1
ATOM 1939 O O . ILE A 1 226 ? 2.156 1.688 12.521 1.00 98.00 226 ILE A O 1
ATOM 1943 N N . ASP A 1 227 ? 2.645 3.813 12.034 1.00 97.12 227 ASP A N 1
ATOM 1944 C CA . ASP A 1 227 ? 1.492 4.344 12.768 1.00 97.12 227 ASP A CA 1
ATOM 1945 C C . ASP A 1 227 ? 0.159 3.907 12.119 1.00 97.12 227 ASP A C 1
ATOM 1947 O O . ASP A 1 227 ? -0.737 3.498 12.850 1.00 97.12 227 ASP A O 1
ATOM 1951 N N . ALA A 1 228 ? 0.040 3.879 10.784 1.00 96.94 228 ALA A N 1
ATOM 1952 C CA . ALA A 1 228 ? -1.134 3.319 10.098 1.00 96.94 228 ALA A CA 1
ATOM 1953 C C . ALA A 1 228 ? -1.375 1.857 10.498 1.00 96.94 228 ALA A C 1
ATOM 1955 O O . ALA A 1 228 ? -2.482 1.487 10.865 1.00 96.94 228 ALA A O 1
ATOM 1956 N N . THR A 1 229 ? -0.313 1.045 10.502 1.00 97.62 229 THR A N 1
ATOM 1957 C CA . THR A 1 229 ? -0.389 -0.384 10.847 1.00 97.62 229 THR A CA 1
ATOM 1958 C C . THR A 1 229 ? -0.772 -0.602 12.317 1.00 97.62 229 THR A C 1
ATOM 1960 O O . THR A 1 229 ? -1.600 -1.451 12.632 1.00 97.62 229 THR A O 1
ATOM 1963 N N . LEU A 1 230 ? -0.166 0.146 13.246 1.00 97.69 230 LEU A N 1
ATOM 1964 C CA . LEU A 1 230 ? -0.384 -0.050 14.685 1.00 97.69 230 LEU A CA 1
ATOM 1965 C C . LEU A 1 230 ? -1.716 0.512 15.186 1.00 97.69 230 LEU A C 1
ATOM 1967 O O . LEU A 1 230 ? -2.181 0.067 16.230 1.00 97.69 230 LEU A O 1
ATOM 1971 N N . PHE A 1 231 ? -2.303 1.487 14.488 1.00 97.25 231 PHE A N 1
ATOM 1972 C CA . PHE A 1 231 ? -3.540 2.176 14.881 1.00 97.25 231 PHE A CA 1
ATOM 1973 C C . PHE A 1 231 ? -4.634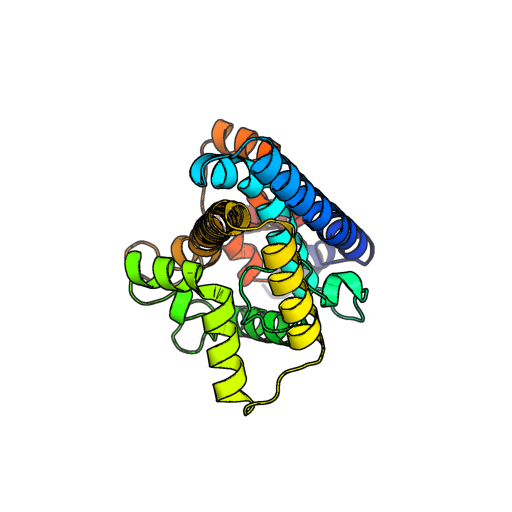 2.052 13.809 1.00 97.25 231 PHE A C 1
ATOM 1975 O O . PHE A 1 231 ? -5.444 2.962 13.608 1.00 97.25 231 PHE A O 1
ATOM 1982 N N . HIS A 1 232 ? -4.638 0.920 13.105 1.00 97.25 232 HIS A N 1
ATOM 1983 C CA . HIS A 1 232 ? -5.563 0.629 12.011 1.00 97.25 232 HIS A CA 1
ATOM 1984 C C . HIS A 1 232 ? -7.025 0.536 12.467 1.00 97.25 232 HIS A C 1
ATOM 1986 O O . HIS A 1 232 ? -7.943 0.913 11.747 1.00 97.25 232 HIS A O 1
ATOM 1992 N N . ASP A 1 233 ? -7.256 0.125 13.713 1.00 96.44 233 ASP A N 1
ATOM 1993 C CA . ASP A 1 233 ? -8.569 0.154 14.365 1.00 96.44 233 ASP A CA 1
ATOM 1994 C C . ASP A 1 233 ? -9.151 1.572 14.443 1.00 96.44 233 ASP A C 1
ATOM 1996 O O . ASP A 1 233 ? -10.313 1.793 14.095 1.00 96.44 233 ASP A O 1
ATOM 2000 N N . ILE A 1 234 ? -8.331 2.555 14.826 1.00 96.25 234 ILE A N 1
ATOM 2001 C CA . ILE A 1 234 ? -8.729 3.968 14.845 1.00 96.25 234 ILE A CA 1
ATOM 2002 C C . ILE A 1 234 ? -8.986 4.476 13.427 1.00 96.25 234 ILE A C 1
ATOM 2004 O O . ILE A 1 234 ? -9.950 5.210 13.205 1.00 96.25 234 ILE A O 1
ATOM 2008 N N . HIS A 1 235 ? -8.159 4.057 12.468 1.00 97.19 235 HIS A N 1
ATOM 2009 C CA . HIS A 1 235 ? -8.320 4.411 11.063 1.00 97.19 235 HIS A CA 1
ATOM 2010 C C . HIS A 1 235 ? -9.654 3.904 10.487 1.00 97.19 235 HIS A C 1
ATOM 2012 O O . HIS A 1 235 ? -10.398 4.677 9.886 1.00 97.19 235 HIS A O 1
ATOM 2018 N N . HIS A 1 236 ? -10.026 2.647 10.739 1.00 96.75 236 HIS A N 1
ATOM 2019 C CA . HIS A 1 236 ? -11.338 2.120 10.349 1.00 96.75 236 HIS A CA 1
ATOM 2020 C C . HIS A 1 236 ? -12.496 2.775 11.103 1.00 96.75 236 HIS A C 1
ATOM 2022 O O . HIS A 1 236 ? -13.555 2.998 10.518 1.00 96.75 236 HIS A O 1
ATOM 2028 N N . GLY A 1 237 ? -12.294 3.127 12.376 1.00 95.00 237 GLY A N 1
ATOM 2029 C CA . GLY A 1 237 ? -13.288 3.849 13.168 1.00 95.00 237 GLY A CA 1
ATOM 2030 C C . GLY A 1 237 ? -13.567 5.264 12.651 1.00 95.00 237 GLY A C 1
ATOM 2031 O O . GLY A 1 237 ? -14.691 5.753 12.778 1.00 95.00 237 GLY A O 1
ATOM 2032 N N . ASN A 1 238 ? -12.570 5.929 12.057 1.00 95.12 238 ASN A N 1
ATOM 2033 C CA . ASN A 1 238 ? -12.741 7.220 11.396 1.00 95.12 238 ASN A CA 1
ATOM 2034 C C . ASN A 1 238 ? -11.665 7.469 10.328 1.00 95.12 238 ASN A C 1
ATOM 2036 O O . ASN A 1 238 ? -10.611 8.053 10.594 1.00 95.12 238 ASN A O 1
ATOM 2040 N N . ALA A 1 239 ? -12.002 7.106 9.092 1.00 95.44 239 ALA A N 1
ATOM 2041 C CA . ALA A 1 239 ? -11.109 7.175 7.942 1.00 95.44 239 ALA A CA 1
ATOM 2042 C C . ALA A 1 239 ? -10.680 8.596 7.544 1.00 95.44 239 ALA A C 1
ATOM 2044 O O . ALA A 1 239 ? -9.801 8.737 6.710 1.00 95.44 239 ALA A O 1
ATOM 2045 N N . ASN A 1 240 ? -11.272 9.655 8.113 1.00 95.75 240 ASN A N 1
ATOM 2046 C CA . ASN A 1 240 ? -10.875 11.035 7.812 1.00 95.75 240 ASN A CA 1
ATOM 2047 C C . ASN A 1 240 ? -9.694 11.523 8.660 1.00 95.75 240 ASN A C 1
ATOM 2049 O O . ASN A 1 240 ? -9.184 12.614 8.404 1.00 95.75 240 ASN A O 1
ATOM 2053 N N . ILE A 1 241 ? -9.300 10.775 9.697 1.00 96.12 241 ILE A N 1
ATOM 2054 C CA . ILE A 1 241 ? -8.180 11.134 10.569 1.00 96.12 241 ILE A CA 1
ATOM 2055 C C . ILE A 1 241 ? -6.872 10.865 9.830 1.00 96.12 241 ILE A C 1
ATOM 2057 O O . ILE A 1 241 ? -6.599 9.732 9.442 1.00 96.12 241 ILE A O 1
ATOM 2061 N N . ALA A 1 242 ? -6.030 11.891 9.710 1.00 95.44 242 ALA A N 1
ATOM 2062 C CA . ALA A 1 242 ? -4.720 11.739 9.092 1.00 95.44 242 ALA A CA 1
ATOM 2063 C C . ALA A 1 242 ? -3.829 10.772 9.887 1.00 95.44 242 ALA A C 1
ATOM 2065 O O . ALA A 1 242 ? -3.780 10.842 11.120 1.00 95.44 242 ALA A O 1
ATOM 2066 N N . VAL A 1 243 ? -3.060 9.922 9.194 1.00 95.75 243 VAL A N 1
ATOM 2067 C CA . VAL A 1 243 ? -2.233 8.864 9.811 1.00 95.75 243 VAL A CA 1
ATOM 2068 C C . VAL A 1 243 ? -1.392 9.302 11.017 1.00 95.75 243 VAL A C 1
ATOM 2070 O O . VAL A 1 243 ? -1.303 8.588 12.014 1.00 95.75 243 VAL A O 1
ATOM 2073 N N . TRP A 1 244 ? -0.778 10.488 10.991 1.00 93.62 244 TRP A N 1
ATOM 2074 C CA . TRP A 1 244 ? 0.066 10.949 12.104 1.00 93.62 244 TRP A CA 1
ATOM 2075 C C . TRP A 1 244 ? -0.713 11.335 13.356 1.00 93.62 244 TRP A C 1
ATOM 2077 O O . TRP A 1 244 ? -0.118 11.414 14.432 1.00 93.62 244 TRP A O 1
ATOM 2087 N N . ASN A 1 245 ? -2.018 11.570 13.232 1.00 96.06 245 ASN A N 1
ATOM 2088 C CA . ASN A 1 245 ? -2.895 11.853 14.355 1.00 96.06 245 ASN A CA 1
ATOM 2089 C C . ASN A 1 245 ? -3.486 10.578 14.972 1.00 96.06 245 ASN A C 1
ATOM 2091 O O . ASN A 1 245 ? -3.981 10.647 16.098 1.00 96.06 245 ASN A O 1
ATOM 2095 N N . LEU A 1 246 ? -3.406 9.419 14.302 1.00 95.25 246 LEU A N 1
ATOM 2096 C CA . LEU A 1 246 ? -4.011 8.169 14.783 1.00 95.25 246 LEU A CA 1
ATOM 2097 C C . LEU A 1 246 ? -3.528 7.800 16.188 1.00 95.25 246 LEU A C 1
ATOM 2099 O O . LEU A 1 246 ? -4.340 7.535 17.069 1.00 95.25 246 LEU A O 1
ATOM 2103 N N . LYS A 1 247 ? -2.213 7.881 16.440 1.00 95.06 247 LYS A N 1
ATOM 2104 C CA . LYS A 1 247 ? -1.633 7.612 17.767 1.00 95.06 247 LYS A CA 1
ATOM 2105 C C . LYS A 1 247 ? -2.189 8.547 18.843 1.00 95.06 247 LYS A C 1
ATOM 2107 O O . LYS A 1 247 ? -2.515 8.097 19.939 1.00 95.06 247 LYS A O 1
ATOM 2112 N N . THR A 1 248 ? -2.290 9.839 18.540 1.00 94.31 248 THR A N 1
ATOM 2113 C CA . THR A 1 248 ? -2.803 10.850 19.474 1.00 94.31 248 THR A CA 1
ATOM 2114 C C . THR A 1 248 ? -4.279 10.617 19.781 1.00 94.31 248 THR A C 1
ATOM 2116 O O . THR A 1 248 ? -4.683 10.687 20.941 1.00 94.31 248 THR A O 1
ATOM 2119 N N . VAL A 1 249 ? -5.082 10.302 18.764 1.00 92.44 249 VAL A N 1
ATOM 2120 C CA . VAL A 1 249 ? -6.507 9.999 18.939 1.00 92.44 249 VAL A CA 1
ATOM 2121 C C . VAL A 1 249 ? -6.695 8.699 19.721 1.00 92.44 249 VAL A C 1
ATOM 2123 O O . VAL A 1 249 ? -7.503 8.680 20.645 1.00 92.44 249 VAL A O 1
ATOM 2126 N N . ALA A 1 250 ? -5.902 7.660 19.439 1.00 91.94 250 ALA A N 1
ATOM 2127 C CA . ALA A 1 250 ? -5.917 6.405 20.190 1.00 91.94 250 ALA A CA 1
ATOM 2128 C C . ALA A 1 250 ? -5.668 6.639 21.686 1.00 91.94 250 ALA A C 1
ATOM 2130 O O . ALA A 1 250 ? -6.436 6.184 22.525 1.00 91.94 250 ALA A O 1
ATOM 2131 N N . GLN A 1 251 ? -4.634 7.417 22.023 1.00 91.31 251 GLN A N 1
ATOM 2132 C CA . GLN A 1 251 ? -4.292 7.740 23.412 1.00 91.31 251 GLN A CA 1
ATOM 2133 C C . GLN A 1 251 ? -5.415 8.495 24.133 1.00 91.31 251 GLN A C 1
ATOM 2135 O O . GLN A 1 251 ? -5.700 8.203 25.293 1.00 91.31 251 GLN A O 1
ATOM 2140 N N . LYS A 1 252 ? -6.074 9.443 23.451 1.00 88.06 252 LYS A N 1
ATOM 2141 C CA . LYS A 1 252 ? -7.242 10.147 24.000 1.00 88.06 252 LYS A CA 1
ATOM 2142 C C . LYS A 1 252 ? -8.415 9.184 24.209 1.00 88.06 252 LYS A C 1
ATOM 2144 O O . LYS A 1 252 ? -9.042 9.214 25.261 1.00 88.06 252 LYS A O 1
ATOM 2149 N N . HIS A 1 253 ? -8.700 8.325 23.233 1.00 83.38 253 HIS A N 1
ATOM 2150 C CA . HIS A 1 253 ? -9.798 7.361 23.291 1.00 83.38 253 HIS A CA 1
ATOM 2151 C C . HIS A 1 253 ? -9.615 6.324 24.413 1.00 83.38 253 HIS A C 1
ATOM 2153 O O . HIS A 1 253 ? -10.557 6.055 25.157 1.00 83.38 253 HIS A O 1
ATOM 2159 N N . ASP A 1 254 ? -8.401 5.798 24.586 1.00 84.81 254 ASP A N 1
ATOM 2160 C CA . ASP A 1 254 ? -8.073 4.862 25.668 1.00 84.81 254 ASP A CA 1
ATOM 2161 C C . ASP A 1 254 ? -8.244 5.520 27.047 1.00 84.81 254 ASP A C 1
ATOM 2163 O O . ASP A 1 254 ? -8.779 4.900 27.964 1.00 84.81 254 ASP A O 1
ATOM 2167 N N . ALA A 1 255 ? -7.868 6.798 27.186 1.00 73.56 255 ALA A N 1
ATOM 2168 C CA . ALA A 1 255 ? -8.074 7.551 28.422 1.00 73.56 255 ALA A CA 1
ATOM 2169 C C . ALA A 1 255 ? -9.563 7.724 28.774 1.00 73.56 255 ALA A C 1
ATOM 2171 O O . ALA A 1 255 ? -9.907 7.706 29.952 1.00 73.56 255 ALA A O 1
ATOM 2172 N N . PHE A 1 256 ? -10.447 7.844 27.775 1.00 63.09 256 PHE A N 1
ATOM 2173 C CA . PHE A 1 256 ? -11.896 7.935 27.996 1.00 63.09 256 PHE A CA 1
ATOM 2174 C C . PHE A 1 256 ? -12.543 6.601 28.377 1.00 63.09 256 PHE A C 1
ATOM 2176 O O . PHE A 1 256 ? -13.514 6.608 29.120 1.00 63.09 256 PHE A O 1
ATOM 2183 N N . LYS A 1 257 ? -12.032 5.460 27.896 1.00 67.50 257 LYS A N 1
ATOM 2184 C CA . LYS A 1 257 ? -12.558 4.132 28.276 1.00 67.50 257 LYS A CA 1
ATOM 2185 C C . LYS A 1 257 ? -12.232 3.731 29.719 1.00 67.50 257 LYS A C 1
ATOM 2187 O O . LYS A 1 257 ? -12.838 2.797 30.232 1.00 67.50 257 LYS A O 1
ATOM 2192 N N . LEU A 1 258 ? -11.247 4.385 30.332 1.00 54.06 258 LEU A N 1
ATOM 2193 C CA . LEU A 1 258 ? -10.798 4.124 31.701 1.00 54.06 258 LEU A CA 1
ATOM 2194 C C . LEU A 1 258 ? -11.480 5.025 32.749 1.00 54.06 258 LEU A C 1
ATOM 2196 O O . LEU A 1 258 ? -11.172 4.890 33.933 1.00 54.06 258 LEU A O 1
ATOM 2200 N N . GLN A 1 259 ? -12.361 5.937 32.322 1.00 48.47 259 GLN A N 1
ATOM 2201 C CA . GLN A 1 259 ? -13.191 6.795 33.179 1.00 48.47 259 GLN A CA 1
ATOM 2202 C C . GLN A 1 259 ? -14.608 6.235 33.287 1.00 48.47 259 GLN A C 1
ATOM 2204 O O . GLN A 1 259 ? -15.170 6.322 34.399 1.00 48.47 259 GLN A O 1
#

Radius of gyration: 18.86 Å; Cα contacts (8 Å, |Δi|>4): 326; chains: 1; bounding box: 49×39×56 Å

Solvent-accessible surface area (backbone atoms only — not comparable to full-atom values): 13558 Å² total; per-residue (Å²): 111,69,65,59,53,51,53,53,54,54,62,50,58,78,34,38,69,48,74,71,48,52,54,54,29,48,51,35,46,61,53,26,51,61,50,50,52,49,52,46,54,50,32,53,75,67,68,49,54,29,72,58,40,23,67,65,44,34,32,48,49,43,32,25,51,44,22,49,55,56,51,58,62,54,86,77,91,72,59,68,71,61,47,48,54,83,70,62,88,44,72,43,42,61,38,46,71,54,52,38,51,41,52,55,38,25,65,75,27,60,59,38,91,77,13,72,53,29,66,29,39,43,83,50,74,68,48,8,39,54,26,28,56,40,44,41,50,49,51,32,51,55,48,33,72,75,70,43,93,72,80,56,74,47,28,54,53,36,31,53,49,38,51,51,48,37,71,73,46,48,73,49,35,54,34,44,49,54,8,52,37,52,31,49,13,55,52,45,23,46,62,50,19,59,29,21,46,54,97,95,40,64,45,66,40,69,52,87,66,60,71,69,55,48,52,53,45,25,68,61,33,29,57,53,40,46,40,41,56,39,28,37,33,54,36,65,74,41,64,55,45,31,51,82,39,35,64,59,51,48,56,54,52,56,57,59,76,77,107

pLDDT: mean 94.07, std 6.7, range [48.47, 98.5]